Protein AF-A0A5S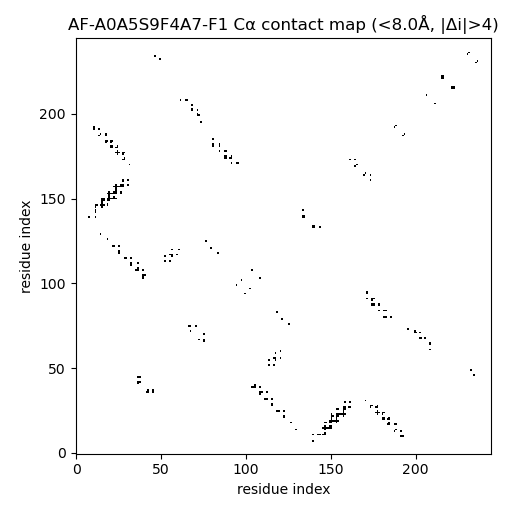9F4A7-F1 (afdb_monomer)

pL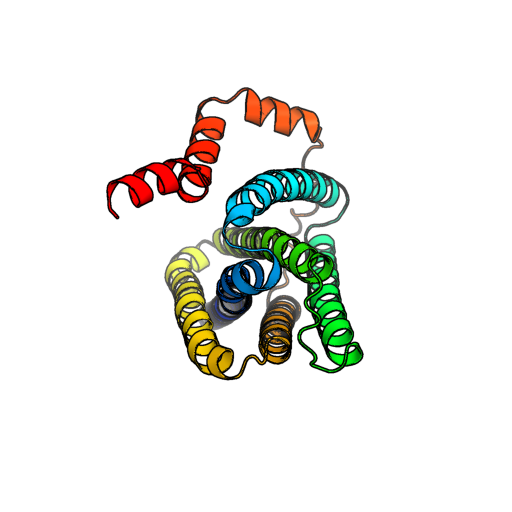DDT: mean 70.17, std 11.79, range [40.09, 88.31]

Organism: Uabimicrobium amorphum (NCBI:txid2596890)

Mean predicted aligned error: 11.71 Å

Secondary structure (DSSP, 8-state):
--HHHHHHHHHHHHHHHHHHHHHHHHHHHGGGHHHHHHHHT-GGGHHHHHHHHHHHHHHHHHHHHHHHTTS-HHHHHHHHHHHHHHHHHHHHHHHHHTTT-----HHHHHHHHHHHHHHHHHHHHHHHHHHHHHHTSTTGGGGHHHHHHHHHHHHHHHHHHHHHHGGGT-HHHHHHHHHHHHHHHHHHHHHH-----GGGGSPPP---HHHHHHHHHH-HHHHHHHHHHHGGGSTHHHHHHHS--

Structure (mmCIF, N/CA/C/O backbone):
data_AF-A0A5S9F4A7-F1
#
_entry.id   AF-A0A5S9F4A7-F1
#
loop_
_atom_site.group_PDB
_atom_site.id
_atom_site.type_symbol
_atom_site.label_atom_id
_atom_site.label_alt_id
_atom_site.label_comp_id
_atom_site.label_asym_id
_atom_site.label_entity_id
_atom_site.label_seq_id
_atom_site.pdbx_PDB_ins_code
_atom_site.Cartn_x
_atom_site.Cartn_y
_atom_site.Cartn_z
_atom_site.occupancy
_atom_site.B_iso_or_equiv
_atom_site.auth_seq_id
_atom_site.auth_comp_id
_atom_site.auth_asym_id
_atom_site.auth_atom_id
_atom_site.pdbx_PDB_model_num
ATOM 1 N N . MET A 1 1 ? -7.705 8.604 36.841 1.00 49.41 1 MET A N 1
ATOM 2 C CA . MET A 1 1 ? -7.660 8.455 35.367 1.00 49.41 1 MET A CA 1
ATOM 3 C C . MET A 1 1 ? -7.381 6.994 35.065 1.00 49.41 1 MET A C 1
ATOM 5 O O . MET A 1 1 ? -6.322 6.512 35.433 1.00 49.41 1 MET A O 1
ATOM 9 N N . SER A 1 2 ? -8.377 6.270 34.556 1.00 45.78 2 SER A N 1
ATOM 10 C CA . SER A 1 2 ? -8.396 4.804 34.517 1.00 45.78 2 SER A CA 1
ATOM 11 C C . SER A 1 2 ? -7.434 4.221 33.475 1.00 45.78 2 SER A C 1
ATOM 13 O O . SER A 1 2 ? -7.355 4.698 32.346 1.00 45.78 2 SER A O 1
ATOM 15 N N . GLU A 1 3 ? -6.766 3.132 33.846 1.00 58.03 3 GLU A N 1
ATOM 16 C CA . GLU A 1 3 ? -5.834 2.297 33.060 1.00 58.03 3 GLU A CA 1
ATOM 17 C C . GLU A 1 3 ? -6.385 1.835 31.687 1.00 58.03 3 GLU A C 1
ATOM 19 O O . GLU A 1 3 ? -5.664 1.436 30.774 1.00 58.03 3 GLU A O 1
ATOM 24 N N . THR A 1 4 ? -7.705 1.904 31.511 1.00 59.03 4 THR A N 1
ATOM 25 C CA . THR A 1 4 ? -8.412 1.655 30.250 1.00 59.03 4 THR A CA 1
ATOM 26 C C . THR A 1 4 ? -8.219 2.771 29.219 1.00 59.03 4 THR A C 1
ATOM 28 O O . THR A 1 4 ? -8.145 2.481 28.027 1.00 59.03 4 THR A O 1
ATOM 31 N N . SER A 1 5 ? -8.076 4.027 29.654 1.00 61.22 5 SER A N 1
ATOM 32 C CA . SER A 1 5 ? -7.917 5.189 28.771 1.00 61.22 5 SER A CA 1
ATOM 33 C C . SER A 1 5 ? -6.525 5.238 28.131 1.00 61.22 5 SER A C 1
ATOM 35 O O . SER A 1 5 ? -6.407 5.389 26.915 1.00 61.22 5 SER A O 1
ATOM 37 N N . THR A 1 6 ? -5.465 4.996 28.911 1.00 67.75 6 THR A N 1
ATOM 38 C CA . THR A 1 6 ? -4.073 4.951 28.422 1.00 67.75 6 THR A CA 1
ATOM 39 C C . THR A 1 6 ? -3.848 3.820 27.418 1.00 67.75 6 THR A C 1
ATOM 41 O O . THR A 1 6 ? -3.234 4.029 26.373 1.00 67.75 6 THR A O 1
ATOM 44 N N . ARG A 1 7 ? -4.419 2.637 27.672 1.00 67.75 7 ARG A N 1
ATOM 45 C CA . ARG A 1 7 ? -4.360 1.487 26.754 1.00 67.75 7 ARG A CA 1
ATOM 46 C C . ARG A 1 7 ? -5.072 1.751 25.421 1.00 67.75 7 ARG A C 1
ATOM 48 O O . ARG A 1 7 ? -4.573 1.337 24.377 1.00 67.75 7 ARG A O 1
ATOM 55 N N . ASN A 1 8 ? -6.197 2.468 25.424 1.00 69.44 8 ASN A N 1
ATOM 56 C CA . ASN A 1 8 ? -6.909 2.843 24.194 1.00 69.44 8 ASN A CA 1
ATOM 57 C C . ASN A 1 8 ? -6.169 3.929 23.392 1.00 69.44 8 ASN A C 1
ATOM 59 O O . ASN A 1 8 ? -6.129 3.870 22.159 1.00 69.44 8 ASN A O 1
ATOM 63 N N . LEU A 1 9 ? -5.527 4.872 24.085 1.00 72.50 9 LEU A N 1
ATOM 64 C CA . LEU A 1 9 ? -4.651 5.886 23.491 1.00 72.50 9 LEU A CA 1
ATOM 65 C C . LEU A 1 9 ? -3.462 5.249 22.763 1.00 72.50 9 LEU A C 1
ATOM 67 O O . LEU A 1 9 ? -3.198 5.578 21.608 1.00 72.50 9 LEU A O 1
ATOM 71 N N . TRP A 1 10 ? -2.800 4.277 23.395 1.00 75.19 10 TRP A N 1
ATOM 72 C CA . TRP A 1 10 ? -1.655 3.584 22.799 1.00 75.19 10 TRP A CA 1
ATOM 73 C C . TRP A 1 10 ? -2.040 2.801 21.537 1.00 75.19 10 TRP A C 1
ATOM 75 O O . TRP A 1 10 ? -1.368 2.894 20.512 1.00 75.19 10 TRP A O 1
ATOM 85 N N . ARG A 1 11 ? -3.182 2.096 21.565 1.00 73.75 11 ARG A N 1
ATOM 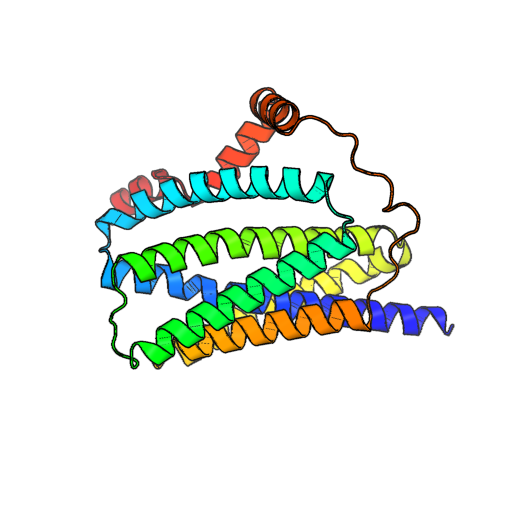86 C CA . ARG A 1 11 ? -3.712 1.366 20.395 1.00 73.75 11 ARG A CA 1
ATOM 87 C C . ARG A 1 11 ? -4.056 2.301 19.237 1.00 73.75 11 ARG A C 1
ATOM 89 O O . ARG A 1 11 ? -3.762 1.985 18.088 1.00 73.75 11 ARG A O 1
ATOM 96 N N . THR A 1 12 ? -4.635 3.460 19.541 1.00 75.19 12 THR A N 1
ATOM 97 C CA . THR A 1 12 ? -4.929 4.503 18.548 1.00 75.19 12 THR A CA 1
ATOM 98 C C . THR A 1 12 ? -3.652 5.037 17.910 1.00 75.19 12 THR A C 1
ATOM 100 O O . THR A 1 12 ? -3.584 5.175 16.690 1.00 75.19 12 THR A O 1
ATOM 103 N N . PHE A 1 13 ? -2.635 5.326 18.722 1.00 80.94 13 PHE A N 1
ATOM 104 C CA . PHE A 1 13 ? -1.353 5.825 18.239 1.00 80.94 13 PHE A CA 1
ATOM 105 C C . PHE A 1 13 ? -0.683 4.822 17.293 1.00 80.94 13 PHE A C 1
ATOM 107 O O . PHE A 1 13 ? -0.264 5.190 16.197 1.00 80.94 13 PHE A O 1
ATOM 114 N N . ILE A 1 14 ? -0.676 3.540 17.662 1.00 80.75 14 ILE A N 1
ATOM 115 C CA . ILE A 1 14 ? -0.121 2.464 16.832 1.00 80.75 14 ILE A CA 1
ATOM 116 C C . ILE A 1 14 ? -0.911 2.295 15.529 1.00 80.75 14 ILE A C 1
ATOM 118 O O . ILE A 1 14 ? -0.309 2.115 14.470 1.00 80.75 14 ILE A O 1
ATOM 122 N N . ALA A 1 15 ? -2.243 2.399 15.571 1.00 78.25 15 ALA A N 1
ATOM 123 C CA . ALA A 1 15 ? -3.066 2.369 14.365 1.00 78.25 15 ALA A CA 1
ATOM 124 C C . ALA A 1 15 ? -2.747 3.556 13.443 1.00 78.25 15 ALA A C 1
ATOM 126 O O . ALA A 1 15 ? -2.500 3.353 12.258 1.00 78.25 15 ALA A O 1
ATOM 127 N N . SER A 1 16 ? -2.677 4.777 13.983 1.00 82.75 16 SER A N 1
ATOM 128 C CA . SER A 1 16 ? -2.310 5.989 13.235 1.00 82.75 16 SER A CA 1
ATOM 129 C C . SER A 1 16 ? -0.933 5.860 12.577 1.00 82.75 16 SER A C 1
ATOM 131 O O . SER A 1 16 ? -0.784 6.120 11.382 1.00 82.75 16 SER A O 1
ATOM 133 N N . LEU A 1 17 ? 0.054 5.353 13.321 1.00 85.50 17 LEU A N 1
ATOM 134 C CA . LEU A 1 17 ? 1.397 5.096 12.811 1.00 85.50 17 LEU A CA 1
ATOM 135 C C . LEU A 1 17 ? 1.394 4.021 11.713 1.00 85.50 17 LEU A C 1
ATOM 137 O O . LEU A 1 17 ? 2.055 4.170 10.688 1.00 85.50 17 LEU A O 1
ATOM 141 N N . SER A 1 18 ? 0.590 2.971 11.877 1.00 83.69 18 SER A N 1
ATOM 142 C CA . SER A 1 18 ? 0.404 1.946 10.847 1.00 83.69 18 SER A CA 1
ATOM 143 C C . SER A 1 18 ? -0.191 2.555 9.571 1.00 83.69 18 SER A C 1
ATOM 145 O O . SER A 1 18 ? 0.340 2.356 8.484 1.00 83.69 18 SER A O 1
ATOM 147 N N . PHE A 1 19 ? -1.235 3.379 9.667 1.00 83.44 19 PHE A N 1
ATOM 148 C CA . PHE A 1 19 ? -1.789 4.058 8.491 1.00 83.44 19 PHE A CA 1
ATOM 149 C C . PHE A 1 19 ? -0.796 5.007 7.821 1.00 83.44 19 PHE A C 1
ATOM 151 O O . PHE A 1 19 ? -0.749 5.056 6.591 1.00 83.44 19 PHE A O 1
ATOM 158 N N . PHE A 1 20 ? 0.017 5.716 8.606 1.00 86.00 20 PHE A N 1
ATOM 159 C CA . PHE A 1 20 ? 1.081 6.575 8.095 1.00 86.00 20 PHE A CA 1
ATOM 160 C C . PHE A 1 20 ? 2.059 5.788 7.210 1.00 86.00 20 PHE A C 1
ATOM 162 O O . PHE A 1 20 ? 2.288 6.165 6.061 1.00 86.00 20 PHE A O 1
ATOM 169 N N . PHE A 1 21 ? 2.593 4.668 7.704 1.00 86.00 21 PHE A N 1
ATOM 170 C CA . PHE A 1 21 ? 3.539 3.841 6.948 1.00 86.00 21 PHE A CA 1
ATOM 171 C C . PHE A 1 21 ? 2.881 3.108 5.774 1.00 86.00 21 PHE A C 1
ATOM 173 O O . PHE A 1 21 ? 3.475 3.011 4.697 1.00 86.00 21 PHE A O 1
ATOM 180 N N . LEU A 1 22 ? 1.638 2.649 5.943 1.00 86.75 22 LEU A N 1
ATOM 181 C CA . LEU A 1 22 ? 0.881 1.965 4.898 1.00 86.75 22 LEU A CA 1
ATOM 182 C C . LEU A 1 22 ? 0.658 2.897 3.704 1.00 86.75 22 LEU A C 1
ATOM 184 O O . LEU A 1 22 ? 0.998 2.562 2.572 1.00 86.75 22 LEU A O 1
ATOM 188 N N . ILE A 1 23 ? 0.127 4.093 3.956 1.00 85.31 23 ILE A N 1
ATOM 189 C CA . ILE A 1 23 ? -0.136 5.074 2.903 1.00 85.31 23 ILE A CA 1
ATOM 190 C C . ILE A 1 23 ? 1.180 5.636 2.362 1.00 85.31 23 ILE A C 1
ATOM 192 O O . ILE A 1 23 ? 1.334 5.758 1.146 1.00 85.31 23 ILE A O 1
ATOM 196 N N . GLY A 1 24 ? 2.155 5.905 3.232 1.00 82.00 24 GLY A N 1
ATOM 197 C CA . GLY A 1 24 ? 3.484 6.370 2.842 1.00 82.00 24 GLY A CA 1
ATOM 198 C C . GLY A 1 24 ? 4.151 5.437 1.832 1.00 82.00 24 GLY A C 1
ATOM 199 O O . GLY A 1 24 ? 4.573 5.895 0.775 1.00 82.00 24 GLY A O 1
ATOM 200 N N . SER A 1 25 ? 4.157 4.126 2.086 1.00 84.44 25 SER A N 1
ATOM 201 C CA . SER A 1 25 ? 4.754 3.139 1.173 1.00 84.44 25 SER A CA 1
ATOM 202 C C . SER A 1 25 ? 4.132 3.153 -0.235 1.00 84.44 25 SER A C 1
ATOM 204 O O . SER A 1 25 ? 4.843 3.016 -1.228 1.00 84.44 25 SER A O 1
ATOM 206 N N . TYR A 1 26 ? 2.820 3.388 -0.355 1.00 84.44 26 TYR A N 1
ATOM 207 C CA . TYR A 1 26 ? 2.152 3.545 -1.652 1.00 84.44 26 TYR A CA 1
ATOM 208 C C . TYR A 1 26 ? 2.487 4.864 -2.332 1.00 84.44 26 TYR A C 1
ATOM 210 O O . TYR A 1 26 ? 2.792 4.889 -3.527 1.00 84.44 26 TYR A O 1
ATOM 218 N N . TYR A 1 27 ? 2.459 5.963 -1.584 1.00 81.81 27 TYR A N 1
ATOM 219 C CA . TYR A 1 27 ? 2.761 7.277 -2.139 1.00 81.81 27 TYR A CA 1
ATOM 220 C C . TYR A 1 27 ? 4.225 7.427 -2.549 1.00 81.81 27 TYR A C 1
ATOM 222 O O . TYR A 1 27 ? 4.508 8.256 -3.409 1.00 81.81 27 TYR A O 1
ATOM 230 N N . VAL A 1 28 ? 5.121 6.585 -2.028 1.00 79.31 28 VAL A N 1
ATOM 231 C CA . VAL A 1 28 ? 6.507 6.497 -2.498 1.00 79.31 28 VAL A CA 1
ATOM 232 C C . VAL A 1 28 ? 6.611 5.905 -3.910 1.00 79.31 28 VAL A C 1
ATOM 234 O O . VAL A 1 28 ? 7.412 6.350 -4.726 1.00 79.31 28 VAL A O 1
ATOM 237 N N . LEU A 1 29 ? 5.747 4.949 -4.252 1.00 76.44 29 LEU A N 1
ATOM 238 C CA . LEU A 1 29 ? 5.775 4.247 -5.544 1.00 76.44 29 LEU A CA 1
ATOM 239 C C . LEU A 1 29 ? 4.861 4.878 -6.593 1.00 76.44 29 LEU A C 1
ATOM 241 O O . LEU A 1 29 ? 5.065 4.743 -7.795 1.00 76.44 29 LEU A O 1
ATOM 245 N N . LYS A 1 30 ? 3.817 5.583 -6.164 1.00 75.88 30 LYS A N 1
ATOM 246 C CA . LYS A 1 30 ? 2.881 6.256 -7.067 1.00 75.88 30 LYS A CA 1
ATOM 247 C C . LYS A 1 30 ? 3.563 7.179 -8.102 1.00 75.88 30 LYS A C 1
ATOM 249 O O . LYS A 1 30 ? 3.187 7.092 -9.275 1.00 75.88 30 LYS A O 1
ATOM 254 N N . PRO A 1 31 ? 4.522 8.054 -7.740 1.00 70.38 31 PRO A N 1
ATOM 255 C CA . PRO A 1 31 ? 5.121 9.002 -8.680 1.00 70.38 31 PRO A CA 1
ATOM 256 C C . PRO A 1 31 ? 6.149 8.375 -9.629 1.00 70.38 31 PRO A C 1
ATOM 258 O O . PRO A 1 31 ? 6.466 9.004 -10.632 1.00 70.38 31 PRO A O 1
ATOM 261 N N . THR A 1 32 ? 6.632 7.152 -9.387 1.00 70.19 32 THR A N 1
ATOM 262 C CA . THR A 1 32 ? 7.592 6.484 -10.288 1.00 70.19 32 THR A CA 1
ATOM 263 C C . THR A 1 32 ? 6.917 5.925 -11.544 1.00 70.19 32 THR A C 1
ATOM 265 O O . THR A 1 32 ? 7.543 5.831 -12.596 1.00 70.19 32 THR A O 1
ATOM 268 N N . ARG A 1 33 ? 5.611 5.621 -11.485 1.00 69.00 33 ARG A N 1
ATOM 269 C CA . ARG A 1 33 ? 4.867 4.988 -12.591 1.00 69.00 33 ARG A CA 1
ATOM 270 C C . ARG A 1 33 ? 4.879 5.788 -13.892 1.00 69.00 33 ARG A C 1
ATOM 272 O O . ARG A 1 33 ? 5.053 5.204 -14.955 1.00 69.00 33 ARG A O 1
ATOM 279 N N . LYS A 1 34 ? 4.627 7.100 -13.828 1.00 66.31 34 LYS A N 1
ATOM 280 C CA . LYS A 1 34 ? 4.490 7.942 -15.031 1.00 66.31 34 LYS A CA 1
ATOM 281 C C . LYS A 1 34 ? 5.840 8.231 -15.703 1.00 66.31 34 LYS A C 1
ATOM 283 O O . LYS A 1 34 ? 5.915 8.021 -16.907 1.00 66.31 34 LYS A O 1
ATOM 288 N N . PRO A 1 35 ? 6.897 8.649 -14.976 1.00 65.62 35 PRO A N 1
ATOM 289 C CA . PRO A 1 35 ? 8.221 8.853 -15.562 1.00 65.62 35 PRO A CA 1
ATOM 290 C C . PRO A 1 35 ? 8.778 7.586 -16.211 1.00 65.62 35 PRO A C 1
ATOM 292 O O . PRO A 1 35 ? 9.234 7.649 -17.344 1.00 65.62 35 PRO A O 1
ATOM 295 N N . LEU A 1 36 ? 8.664 6.427 -15.550 1.00 66.44 36 LEU A N 1
ATOM 296 C CA . LEU A 1 36 ? 9.131 5.158 -16.116 1.00 66.44 36 LEU A CA 1
ATOM 297 C C . LEU A 1 36 ? 8.376 4.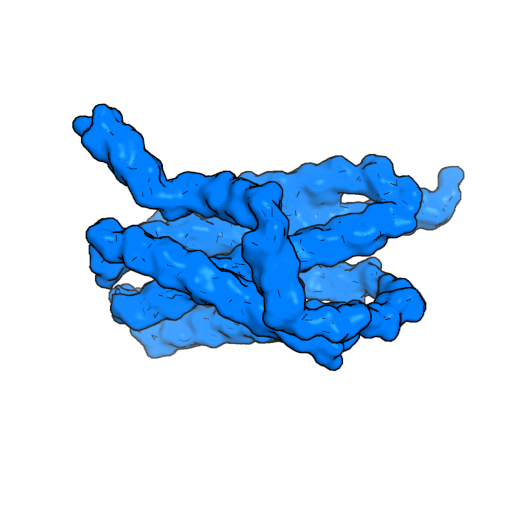804 -17.404 1.00 66.44 36 LEU A C 1
ATOM 299 O O . LEU A 1 36 ? 8.984 4.456 -18.411 1.00 66.44 36 LEU A O 1
ATOM 303 N N . LEU A 1 37 ? 7.052 4.963 -17.420 1.00 63.25 37 LEU A N 1
ATOM 304 C CA . LEU A 1 37 ? 6.264 4.668 -18.616 1.00 63.25 37 LEU A CA 1
ATOM 305 C C . LEU A 1 37 ? 6.559 5.650 -19.764 1.00 63.25 37 LEU A C 1
ATOM 307 O O . LEU A 1 37 ? 6.638 5.241 -20.921 1.00 63.25 37 LEU A O 1
ATOM 311 N N . PHE A 1 38 ? 6.788 6.928 -19.449 1.00 62.03 38 PHE A N 1
ATOM 312 C CA . PHE A 1 38 ? 7.174 7.937 -20.434 1.00 62.03 38 PHE A CA 1
ATOM 313 C C . PHE A 1 38 ? 8.531 7.669 -21.077 1.00 62.03 38 PHE A C 1
ATOM 315 O O . PHE A 1 38 ? 8.650 7.838 -22.288 1.00 62.03 38 PHE A O 1
ATOM 322 N N . THR A 1 39 ? 9.525 7.272 -20.284 1.00 63.50 39 THR A N 1
ATOM 323 C CA . THR A 1 39 ? 10.898 7.074 -20.761 1.00 63.50 39 THR A CA 1
ATOM 324 C C . THR A 1 39 ? 11.034 5.828 -21.635 1.00 63.50 39 THR A C 1
ATOM 326 O O . THR A 1 39 ? 11.761 5.878 -22.620 1.00 63.50 39 THR A O 1
ATOM 329 N N . TYR A 1 40 ? 10.337 4.732 -21.310 1.00 62.94 40 TYR A N 1
ATOM 330 C CA . TYR A 1 40 ? 10.607 3.427 -21.939 1.00 62.94 40 TYR A CA 1
ATOM 331 C C . TYR A 1 40 ? 9.537 2.937 -22.916 1.00 62.94 40 TYR A C 1
ATOM 333 O O . TYR A 1 40 ? 9.856 2.185 -23.829 1.00 62.94 40 TYR A O 1
ATOM 341 N N . VAL A 1 41 ? 8.275 3.338 -22.748 1.00 60.50 41 VAL A N 1
ATOM 342 C CA . VAL A 1 41 ? 7.170 2.872 -23.610 1.00 60.50 41 VAL A CA 1
ATOM 343 C C . VAL A 1 41 ? 6.708 3.975 -24.566 1.00 60.50 41 VAL A C 1
ATOM 345 O O . VAL A 1 41 ? 6.222 3.696 -25.656 1.00 60.50 41 VAL A O 1
ATOM 348 N N . GLY A 1 42 ? 6.903 5.241 -24.188 1.00 61.41 42 GLY A N 1
ATOM 349 C CA . GLY A 1 42 ? 6.478 6.402 -24.963 1.00 61.41 42 GLY A CA 1
ATOM 350 C C . GLY A 1 42 ? 5.101 6.922 -24.541 1.00 61.41 42 GLY A C 1
ATOM 351 O O . GLY A 1 42 ? 4.229 6.188 -24.070 1.00 61.41 42 GLY A O 1
ATOM 352 N N . LYS A 1 43 ? 4.900 8.238 -24.697 1.00 61.06 43 LYS A N 1
ATOM 353 C CA . LYS A 1 43 ? 3.690 8.959 -24.247 1.00 61.06 43 LYS A CA 1
ATOM 354 C C . LYS A 1 43 ? 2.391 8.426 -24.861 1.00 61.06 43 LYS A C 1
ATOM 356 O O . LYS A 1 43 ? 1.344 8.538 -24.232 1.00 61.06 43 LYS A O 1
ATOM 361 N N . GLU A 1 44 ? 2.465 7.850 -26.055 1.00 64.44 44 GLU A N 1
ATOM 362 C CA . GLU A 1 44 ? 1.311 7.425 -26.853 1.00 64.44 44 GLU A CA 1
ATOM 363 C C . GLU A 1 44 ? 0.592 6.194 -26.268 1.00 64.44 44 GLU A C 1
ATOM 365 O O . GLU A 1 44 ? -0.629 6.067 -26.361 1.00 64.44 44 GLU A O 1
ATOM 370 N N . TYR A 1 45 ? 1.312 5.330 -25.546 1.00 65.00 45 TYR A N 1
ATOM 371 C CA . TYR A 1 45 ? 0.751 4.092 -24.993 1.00 65.00 45 TYR A CA 1
ATOM 372 C C . TYR A 1 45 ? 0.168 4.239 -23.587 1.00 65.00 45 TYR A C 1
ATOM 374 O O . TYR A 1 45 ? -0.486 3.315 -23.104 1.00 65.00 45 TYR A O 1
ATOM 382 N N . LEU A 1 46 ? 0.321 5.398 -22.936 1.00 66.19 46 LEU A N 1
ATOM 383 C CA . LEU A 1 46 ? -0.255 5.677 -21.611 1.00 66.19 46 LEU A CA 1
ATOM 384 C C . LEU A 1 46 ? -1.713 5.230 -21.496 1.00 66.19 46 LEU A C 1
ATOM 386 O O . LEU A 1 46 ? -2.115 4.640 -20.495 1.00 66.19 46 LEU A O 1
ATOM 390 N N . HIS A 1 47 ? -2.492 5.519 -22.537 1.00 66.12 47 HIS A N 1
ATOM 391 C CA . HIS A 1 47 ? -3.918 5.245 -22.563 1.00 66.12 47 HIS A CA 1
ATOM 392 C C . HIS A 1 47 ? -4.215 3.743 -22.546 1.00 66.12 47 HIS A C 1
ATOM 394 O O . HIS A 1 47 ? -5.047 3.275 -21.770 1.00 66.12 47 HIS A O 1
ATOM 400 N N . HIS A 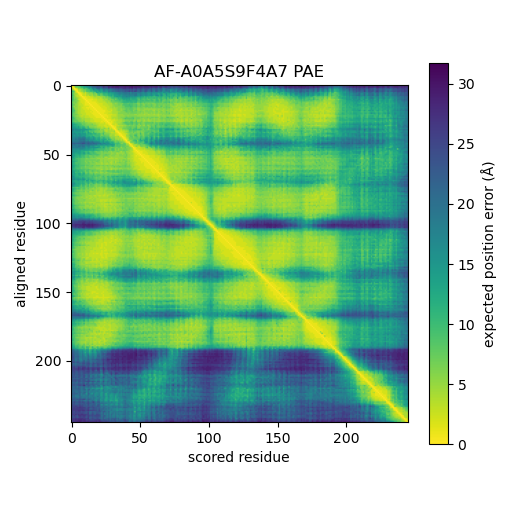1 48 ? -3.468 2.976 -23.342 1.00 70.62 48 HIS A N 1
ATOM 401 C CA . HIS A 1 48 ? -3.586 1.523 -23.393 1.00 70.62 48 HIS A CA 1
ATOM 402 C C . HIS A 1 48 ? -3.245 0.905 -22.036 1.00 70.62 48 HIS A C 1
ATOM 404 O O . HIS A 1 48 ? -3.999 0.080 -21.529 1.00 70.62 48 HIS A O 1
ATOM 410 N N . PHE A 1 49 ? -2.178 1.368 -21.386 1.00 71.06 49 PHE A N 1
ATOM 411 C CA . PHE A 1 49 ? -1.784 0.875 -20.066 1.00 71.06 49 PHE A CA 1
ATOM 412 C C . PHE A 1 49 ? -2.812 1.181 -18.977 1.00 71.06 49 PHE A C 1
ATOM 414 O O . PHE A 1 49 ? -3.091 0.321 -18.140 1.00 71.06 49 PHE A O 1
ATOM 421 N N . TYR A 1 50 ? -3.411 2.373 -18.989 1.00 69.75 50 TYR A N 1
ATOM 422 C CA . TYR A 1 50 ? -4.486 2.702 -18.056 1.00 69.75 50 TYR A CA 1
ATOM 423 C C . TYR A 1 50 ? -5.731 1.841 -18.290 1.00 69.75 50 TYR A C 1
ATOM 425 O O . TYR A 1 50 ? -6.242 1.262 -17.329 1.00 69.75 50 TYR A O 1
ATOM 433 N N . ASN A 1 51 ? -6.158 1.662 -19.540 1.00 72.62 51 ASN A N 1
ATOM 434 C CA . ASN A 1 51 ? -7.288 0.792 -19.875 1.00 72.62 51 ASN A CA 1
ATOM 435 C C . ASN A 1 51 ? -7.041 -0.658 -19.439 1.00 72.62 51 ASN A C 1
ATOM 437 O O . ASN A 1 51 ? -7.891 -1.262 -18.785 1.00 72.62 51 ASN A O 1
ATOM 441 N N . ILE A 1 52 ? -5.848 -1.197 -19.711 1.00 78.94 52 ILE A N 1
ATOM 442 C CA . ILE A 1 52 ? -5.480 -2.545 -19.266 1.00 78.94 52 ILE A CA 1
ATOM 443 C C . ILE A 1 52 ? -5.442 -2.605 -17.734 1.00 78.94 52 ILE A C 1
ATOM 445 O O . ILE A 1 52 ? -5.886 -3.593 -17.157 1.00 78.94 52 ILE A O 1
ATOM 449 N N . SER A 1 53 ? -4.987 -1.551 -17.046 1.00 75.00 53 SER A N 1
ATOM 450 C CA . SER A 1 53 ? -4.939 -1.545 -15.579 1.00 75.00 53 SER A CA 1
ATOM 451 C C . SER A 1 53 ? -6.322 -1.653 -14.950 1.00 75.00 53 SER A C 1
ATOM 453 O O . SER A 1 53 ? -6.468 -2.390 -13.984 1.00 75.00 53 SER A O 1
ATOM 455 N N . VAL A 1 54 ? -7.347 -1.018 -15.531 1.00 73.31 54 VAL A N 1
ATOM 456 C CA . VAL A 1 54 ? -8.737 -1.158 -15.068 1.00 73.31 54 VAL A CA 1
ATOM 457 C C . VAL A 1 54 ? -9.183 -2.615 -15.160 1.00 73.31 54 VAL A C 1
ATOM 459 O O . VAL A 1 54 ? -9.722 -3.158 -14.196 1.00 73.31 54 VAL A O 1
ATOM 462 N N . VAL A 1 55 ? -8.903 -3.270 -16.288 1.00 78.00 55 VAL A N 1
ATOM 463 C CA . VAL A 1 55 ? -9.237 -4.683 -16.506 1.00 78.00 55 VAL A CA 1
ATOM 464 C C . VAL A 1 55 ? -8.491 -5.582 -15.514 1.00 78.00 55 VAL A C 1
ATOM 466 O O . VAL A 1 55 ? -9.107 -6.411 -14.846 1.00 78.00 55 VAL A O 1
ATOM 469 N N . VAL A 1 56 ? -7.181 -5.385 -15.350 1.00 80.06 56 VAL A N 1
ATOM 470 C CA . VAL A 1 56 ? -6.335 -6.147 -14.416 1.00 80.06 56 VAL A CA 1
ATOM 471 C C . VAL A 1 56 ? -6.806 -5.980 -12.970 1.00 80.06 56 VAL A C 1
ATOM 473 O O . VAL A 1 56 ? -6.954 -6.962 -12.245 1.00 80.06 56 VAL A O 1
ATOM 476 N N . THR A 1 57 ? -7.095 -4.749 -12.554 1.00 74.00 57 THR A N 1
ATOM 477 C CA . THR A 1 57 ? -7.642 -4.420 -11.234 1.00 74.00 57 THR A CA 1
ATOM 478 C C . THR A 1 57 ? -8.999 -5.095 -11.024 1.00 74.00 57 THR A C 1
ATOM 480 O O . THR A 1 57 ? -9.230 -5.658 -9.956 1.00 74.00 57 THR A O 1
ATOM 483 N N . LEU A 1 58 ? -9.872 -5.123 -12.034 1.00 77.81 58 LEU A N 1
ATOM 484 C CA . LEU A 1 58 ? -11.170 -5.797 -11.957 1.00 77.81 58 LEU A CA 1
ATOM 485 C C . LEU A 1 58 ? -11.016 -7.312 -11.749 1.00 77.81 58 LEU A C 1
ATOM 487 O O . LEU A 1 58 ? -11.630 -7.878 -10.842 1.00 77.81 58 LEU A O 1
ATOM 491 N N . PHE A 1 59 ? -10.136 -7.964 -12.514 1.00 78.56 59 PHE A N 1
ATOM 492 C CA . PHE A 1 59 ? -9.817 -9.382 -12.313 1.00 78.56 59 PHE A CA 1
ATOM 493 C C . PHE A 1 59 ? -9.206 -9.654 -10.937 1.00 78.56 59 PHE A C 1
ATOM 495 O O . PHE A 1 59 ? -9.551 -10.648 -10.294 1.00 78.56 59 PHE A O 1
ATOM 502 N N . ALA A 1 60 ? -8.340 -8.765 -10.452 1.00 76.75 60 ALA A N 1
ATOM 503 C CA . ALA A 1 60 ? -7.738 -8.896 -9.134 1.00 76.75 60 ALA A CA 1
ATOM 504 C C . ALA A 1 60 ? -8.764 -8.779 -8.003 1.00 76.75 60 ALA A C 1
ATOM 506 O O . ALA A 1 60 ? -8.682 -9.542 -7.046 1.00 76.75 60 ALA A O 1
ATOM 507 N N . VAL A 1 61 ? -9.758 -7.893 -8.123 1.00 72.88 61 VAL A N 1
ATOM 508 C CA . VAL A 1 61 ? -10.869 -7.796 -7.160 1.00 72.88 61 VAL A CA 1
ATOM 509 C C . VAL A 1 61 ? -11.688 -9.090 -7.140 1.00 72.88 61 VAL A C 1
ATOM 511 O O . VAL A 1 61 ? -11.993 -9.607 -6.066 1.00 72.88 61 VAL A O 1
ATOM 514 N N . ILE A 1 62 ? -11.986 -9.672 -8.306 1.00 76.81 62 ILE A N 1
ATOM 515 C CA . ILE A 1 62 ? -12.687 -10.964 -8.394 1.00 76.81 62 ILE A CA 1
ATOM 516 C C . ILE A 1 62 ? -11.860 -12.077 -7.733 1.00 76.81 62 ILE A C 1
ATOM 518 O O . ILE A 1 62 ? -12.396 -12.895 -6.980 1.00 76.81 62 ILE A O 1
ATOM 522 N N . GLY A 1 63 ? -10.550 -12.107 -7.995 1.00 76.81 63 GLY A N 1
ATOM 523 C CA . GLY A 1 63 ? -9.621 -13.031 -7.347 1.00 76.81 63 GLY A CA 1
ATOM 524 C C . GLY A 1 63 ? -9.614 -12.854 -5.830 1.00 76.81 63 GLY A C 1
ATOM 525 O O . GLY A 1 63 ? -9.794 -13.824 -5.097 1.00 76.81 63 GLY A O 1
ATOM 526 N N . TYR A 1 64 ? -9.495 -11.613 -5.360 1.00 71.31 64 TYR A N 1
ATOM 527 C CA . TYR A 1 64 ? -9.519 -11.260 -3.944 1.00 71.31 64 TYR A CA 1
ATOM 528 C C . TYR A 1 64 ? -10.806 -11.734 -3.258 1.00 71.31 64 TYR A C 1
ATOM 530 O O . TYR A 1 64 ? -10.721 -12.412 -2.237 1.00 71.31 64 TYR A O 1
ATOM 538 N N . ASN A 1 65 ? -11.980 -11.491 -3.849 1.00 69.31 65 ASN A N 1
ATOM 539 C CA . ASN A 1 65 ? -13.260 -11.961 -3.304 1.00 69.31 65 ASN A CA 1
ATOM 540 C C . ASN A 1 65 ? -13.308 -13.489 -3.165 1.00 69.31 65 ASN A C 1
ATOM 542 O O . ASN A 1 65 ? -13.746 -14.013 -2.141 1.00 69.31 65 ASN A O 1
ATOM 546 N N . ARG A 1 66 ? -12.782 -14.233 -4.148 1.00 70.19 66 ARG A N 1
ATOM 547 C CA . ARG A 1 66 ? -12.673 -15.696 -4.029 1.00 70.19 66 ARG A CA 1
ATOM 548 C C . ARG A 1 66 ? -11.737 -16.130 -2.901 1.00 70.19 66 ARG A C 1
ATOM 550 O O . ARG A 1 66 ? -12.020 -17.126 -2.238 1.00 70.19 66 ARG A O 1
ATOM 557 N N . LEU A 1 67 ? -10.638 -15.410 -2.683 1.00 69.75 67 LEU A N 1
ATOM 558 C CA . LEU A 1 67 ? -9.693 -15.702 -1.603 1.00 69.75 67 LEU A CA 1
ATOM 559 C C . LEU A 1 67 ? -10.293 -15.399 -0.220 1.00 69.75 67 LEU A C 1
ATOM 561 O O . LEU A 1 67 ? -10.123 -16.205 0.695 1.00 69.75 67 LEU A O 1
ATOM 565 N N . VAL A 1 68 ? -11.038 -14.299 -0.077 1.00 67.12 68 VAL A N 1
ATOM 566 C CA . VAL A 1 68 ? -11.750 -13.933 1.164 1.00 67.12 68 VAL A CA 1
ATOM 567 C C . VAL A 1 68 ? -12.754 -15.009 1.579 1.00 67.12 68 VAL A C 1
ATOM 569 O O . VAL A 1 68 ? -12.891 -15.289 2.765 1.00 67.12 68 VAL A O 1
ATOM 572 N N . ASN A 1 69 ? -13.394 -15.676 0.619 1.00 67.88 69 ASN A N 1
ATOM 573 C CA . ASN A 1 69 ? -14.346 -16.751 0.911 1.00 67.88 69 ASN A CA 1
ATOM 574 C C . ASN A 1 69 ? -13.673 -18.062 1.360 1.00 67.88 69 ASN A C 1
ATOM 576 O O . ASN A 1 69 ? -14.337 -18.934 1.923 1.00 67.88 69 ASN A O 1
ATOM 580 N N . ARG A 1 70 ? -12.365 -18.231 1.110 1.00 67.25 70 ARG A N 1
ATOM 581 C CA . ARG A 1 70 ? -11.630 -19.479 1.382 1.00 67.25 70 ARG A CA 1
ATOM 582 C C . ARG A 1 70 ? -10.730 -19.408 2.617 1.00 67.25 70 ARG A C 1
ATOM 584 O O . ARG A 1 70 ? -10.513 -20.439 3.250 1.00 67.25 70 ARG A O 1
ATOM 591 N N . PHE A 1 71 ? -10.216 -18.228 2.960 1.00 68.56 71 PHE A N 1
ATOM 592 C CA . PHE A 1 71 ? -9.282 -18.028 4.071 1.00 68.56 71 PHE A CA 1
ATOM 593 C C . PHE A 1 71 ? -9.906 -17.197 5.195 1.00 68.56 71 PHE A C 1
ATOM 595 O O . PHE A 1 71 ? -10.681 -16.279 4.945 1.00 68.56 71 PHE A O 1
ATOM 602 N N . SER A 1 72 ? -9.526 -17.474 6.447 1.00 71.56 72 SER A N 1
ATOM 603 C CA . SER A 1 72 ? -9.866 -16.575 7.558 1.00 71.56 72 SER A CA 1
ATOM 604 C C . SER A 1 72 ? -9.247 -15.191 7.319 1.00 71.56 72 SER A C 1
ATOM 606 O O . SER A 1 72 ? -8.123 -15.102 6.815 1.00 71.56 72 SER A O 1
ATOM 608 N N . ARG A 1 73 ? -9.939 -14.103 7.702 1.00 66.88 73 ARG A N 1
ATOM 609 C CA . ARG A 1 73 ? -9.453 -12.718 7.506 1.00 66.88 73 ARG A CA 1
ATOM 610 C C . ARG A 1 73 ? -8.001 -12.541 7.955 1.00 66.88 73 ARG A C 1
ATOM 612 O O . ARG A 1 73 ? -7.193 -11.982 7.223 1.00 66.88 73 ARG A O 1
ATOM 619 N N . LYS A 1 74 ? -7.642 -13.088 9.120 1.00 69.88 74 LYS A N 1
ATOM 620 C CA . LYS A 1 74 ? -6.282 -13.001 9.671 1.00 69.88 74 LYS A CA 1
ATOM 621 C C . LYS A 1 74 ? -5.238 -13.705 8.799 1.00 69.88 74 LYS A C 1
ATOM 623 O O . LYS A 1 74 ? -4.167 -13.148 8.564 1.00 69.88 74 LYS A O 1
ATOM 628 N N . GLN A 1 75 ? -5.536 -14.916 8.323 1.00 73.19 75 GLN A N 1
ATOM 629 C CA . GLN A 1 75 ? -4.632 -15.651 7.435 1.00 73.19 75 GLN A CA 1
ATOM 630 C C . GLN A 1 75 ? -4.499 -14.946 6.089 1.00 73.19 75 GLN A C 1
ATOM 632 O O . GLN A 1 75 ? -3.381 -14.772 5.617 1.00 73.19 75 GLN A O 1
ATOM 637 N N . LEU A 1 76 ? -5.611 -14.469 5.522 1.00 74.88 76 LEU A N 1
ATOM 638 C CA . LEU A 1 76 ? -5.604 -13.733 4.264 1.00 74.88 76 LEU A CA 1
ATOM 639 C C . LEU A 1 76 ? -4.711 -12.492 4.346 1.00 74.88 76 LEU A C 1
ATOM 641 O O . LEU A 1 76 ? -3.874 -12.286 3.473 1.00 74.88 76 LEU A O 1
ATOM 645 N N . LEU A 1 77 ? -4.854 -11.694 5.408 1.00 75.81 77 LEU A N 1
ATOM 646 C CA . LEU A 1 77 ? -4.032 -10.504 5.614 1.00 75.81 77 LEU A CA 1
ATOM 647 C C . LEU A 1 77 ? -2.544 -10.856 5.700 1.00 75.81 77 LEU A C 1
ATOM 649 O O . LEU A 1 77 ? -1.745 -10.265 4.976 1.00 75.81 77 LEU A O 1
ATOM 653 N N . ARG A 1 78 ? -2.170 -11.855 6.513 1.00 80.06 78 ARG A N 1
ATOM 654 C CA . ARG A 1 78 ? -0.767 -12.284 6.647 1.00 80.06 78 ARG A CA 1
ATOM 655 C C . ARG A 1 78 ? -0.197 -12.787 5.315 1.00 80.06 78 ARG A C 1
ATOM 657 O O . ARG A 1 78 ? 0.917 -12.423 4.949 1.00 80.06 78 ARG A O 1
ATOM 664 N N . THR A 1 79 ? -0.963 -13.584 4.571 1.00 80.31 79 THR A N 1
ATOM 665 C CA . THR A 1 79 ? -0.559 -14.089 3.253 1.00 80.31 79 THR A CA 1
ATOM 666 C C . THR A 1 79 ? -0.371 -12.955 2.250 1.00 80.31 79 THR A C 1
ATOM 668 O O . THR A 1 79 ? 0.624 -12.945 1.532 1.00 80.31 79 THR A O 1
ATOM 671 N N . LEU A 1 80 ? -1.275 -11.975 2.214 1.00 81.38 80 LEU A N 1
ATOM 672 C CA . LEU A 1 80 ? -1.152 -10.841 1.301 1.00 81.38 80 LEU A CA 1
ATOM 673 C C . LEU A 1 80 ? 0.056 -9.958 1.638 1.00 81.38 80 LEU A C 1
ATOM 675 O O . LEU A 1 80 ? 0.782 -9.580 0.723 1.00 81.38 80 LEU A O 1
ATOM 679 N N . TYR A 1 81 ? 0.324 -9.692 2.922 1.00 82.69 81 TYR A N 1
ATOM 680 C CA . TYR A 1 81 ? 1.547 -8.997 3.340 1.00 82.69 81 TYR A CA 1
ATOM 681 C C . TYR A 1 81 ? 2.802 -9.730 2.860 1.00 82.69 81 TYR A C 1
ATOM 683 O O . TYR A 1 81 ? 3.663 -9.116 2.231 1.00 82.69 81 TYR A O 1
ATOM 691 N N . ALA A 1 82 ? 2.879 -11.044 3.086 1.00 84.19 82 ALA A N 1
ATOM 692 C CA . ALA A 1 82 ? 4.017 -11.853 2.661 1.00 84.19 82 ALA A CA 1
ATOM 693 C C . ALA A 1 82 ? 4.200 -11.855 1.133 1.00 84.19 82 ALA A C 1
ATOM 695 O O . ALA A 1 82 ? 5.320 -11.685 0.655 1.00 84.19 82 ALA A O 1
ATOM 696 N N . ILE A 1 83 ? 3.114 -11.993 0.362 1.00 84.88 83 ILE A N 1
ATOM 697 C CA . ILE A 1 83 ? 3.157 -11.963 -1.109 1.00 84.88 83 ILE A CA 1
ATOM 698 C C . ILE A 1 83 ? 3.642 -10.603 -1.609 1.00 84.88 83 ILE A C 1
ATOM 700 O O . ILE A 1 83 ? 4.509 -10.544 -2.475 1.00 84.88 83 ILE A O 1
ATOM 704 N N . VAL A 1 84 ? 3.100 -9.508 -1.073 1.00 84.62 84 VAL A N 1
ATOM 705 C CA . VAL A 1 84 ? 3.432 -8.155 -1.532 1.00 84.62 84 VAL A CA 1
ATOM 706 C C . VAL A 1 84 ? 4.872 -7.793 -1.167 1.00 84.62 84 VAL A C 1
ATOM 708 O O . VAL A 1 84 ? 5.605 -7.308 -2.024 1.00 84.62 84 VAL A O 1
ATOM 711 N N . ILE A 1 85 ? 5.310 -8.074 0.064 1.00 84.31 85 ILE A N 1
ATOM 712 C CA . ILE A 1 85 ? 6.701 -7.853 0.492 1.00 84.31 85 ILE A CA 1
ATOM 713 C C . ILE A 1 85 ? 7.657 -8.730 -0.324 1.00 84.31 85 ILE A C 1
ATOM 715 O O . ILE A 1 85 ? 8.673 -8.238 -0.809 1.00 84.31 85 ILE A O 1
ATOM 719 N N . GLY A 1 86 ? 7.316 -10.003 -0.535 1.00 86.19 86 GLY A N 1
ATOM 720 C CA . GLY A 1 86 ? 8.093 -10.910 -1.377 1.00 86.19 86 GLY A CA 1
ATOM 721 C C . GLY A 1 86 ? 8.203 -10.417 -2.819 1.00 86.19 86 GLY A C 1
ATOM 722 O O . GLY A 1 86 ? 9.286 -10.458 -3.396 1.00 86.19 86 GLY A O 1
ATOM 723 N N . ALA A 1 87 ? 7.123 -9.873 -3.383 1.00 85.44 87 ALA A N 1
ATOM 724 C CA . ALA A 1 87 ? 7.142 -9.268 -4.709 1.00 85.44 87 ALA A CA 1
ATOM 725 C C . ALA A 1 87 ? 8.042 -8.024 -4.755 1.00 85.44 87 ALA A C 1
ATOM 727 O O . ALA A 1 87 ? 8.837 -7.900 -5.682 1.00 85.44 87 ALA A O 1
ATOM 728 N N . PHE A 1 88 ? 7.992 -7.147 -3.746 1.00 83.19 88 PHE A N 1
ATOM 729 C CA . PHE A 1 88 ? 8.909 -6.005 -3.649 1.00 83.19 88 PHE A CA 1
ATOM 730 C C . PHE A 1 88 ? 10.376 -6.433 -3.607 1.00 83.19 88 PHE A C 1
ATOM 732 O O . PHE A 1 88 ? 11.192 -5.873 -4.336 1.00 83.19 88 PHE A O 1
ATOM 739 N N . LEU A 1 89 ? 10.704 -7.437 -2.791 1.00 84.50 89 LEU A N 1
ATOM 740 C CA . LEU A 1 89 ? 12.061 -7.975 -2.699 1.00 84.50 89 LEU A CA 1
ATOM 741 C C . LEU A 1 89 ? 12.493 -8.643 -4.006 1.00 84.50 89 LEU A C 1
ATOM 743 O O . LEU A 1 89 ? 13.613 -8.428 -4.452 1.00 84.50 89 LEU A O 1
ATOM 747 N N . CYS A 1 90 ? 11.607 -9.400 -4.653 1.00 85.19 90 CYS A N 1
ATOM 748 C CA . CYS A 1 90 ? 11.877 -10.006 -5.953 1.00 85.19 90 CYS A CA 1
ATOM 749 C C . CYS A 1 90 ? 12.173 -8.937 -7.012 1.00 85.19 90 CYS A C 1
ATOM 751 O O . CYS A 1 90 ? 13.175 -9.042 -7.713 1.00 85.19 90 CYS A O 1
ATOM 753 N N . PHE A 1 91 ? 11.373 -7.869 -7.074 1.00 78.69 91 PHE A N 1
ATOM 754 C CA . PHE A 1 91 ? 11.636 -6.734 -7.959 1.00 78.69 91 PHE A CA 1
ATOM 755 C C . PHE A 1 91 ? 12.962 -6.036 -7.644 1.00 78.69 91 PHE A C 1
ATOM 757 O O . PHE A 1 91 ? 13.704 -5.721 -8.571 1.00 78.69 91 PHE A O 1
ATOM 764 N N . ALA A 1 92 ? 13.283 -5.826 -6.365 1.00 76.81 92 ALA A N 1
ATOM 765 C CA . ALA A 1 92 ? 14.553 -5.228 -5.959 1.00 76.81 92 ALA A CA 1
ATOM 766 C C . ALA A 1 92 ? 15.752 -6.100 -6.377 1.00 76.81 92 ALA A C 1
ATOM 768 O O . ALA A 1 92 ? 16.697 -5.597 -6.974 1.00 76.81 92 ALA A O 1
ATOM 769 N N . LEU A 1 93 ? 15.682 -7.417 -6.153 1.00 80.00 93 LEU A N 1
ATOM 770 C CA . LEU A 1 93 ? 16.728 -8.365 -6.552 1.00 80.00 93 LEU A CA 1
ATOM 771 C C . LEU A 1 93 ? 16.885 -8.462 -8.073 1.00 80.00 93 LEU A C 1
ATOM 773 O O . LEU A 1 93 ? 18.009 -8.509 -8.565 1.00 80.00 93 LEU A O 1
ATOM 777 N N . LEU A 1 94 ? 15.778 -8.465 -8.821 1.00 76.56 94 LEU A N 1
ATOM 778 C CA . LEU A 1 94 ? 15.807 -8.452 -10.285 1.00 76.56 94 LEU A CA 1
ATOM 779 C C . LEU A 1 94 ? 16.475 -7.178 -10.817 1.00 76.56 94 LEU A C 1
ATOM 781 O O . LEU A 1 94 ? 17.288 -7.261 -11.734 1.00 76.56 94 LEU A O 1
ATOM 785 N N . MET A 1 95 ? 16.188 -6.018 -10.217 1.00 68.94 95 MET A N 1
ATOM 786 C CA . MET A 1 95 ? 16.845 -4.756 -10.577 1.00 68.94 95 MET A CA 1
ATOM 787 C C . MET A 1 95 ? 18.342 -4.761 -10.245 1.00 68.94 95 MET A C 1
ATOM 789 O O . MET A 1 95 ? 19.146 -4.304 -11.056 1.00 68.94 95 MET A O 1
ATOM 793 N N . ASN A 1 96 ? 18.724 -5.327 -9.099 1.00 71.94 96 ASN A N 1
ATOM 794 C CA . ASN A 1 96 ? 20.120 -5.426 -8.679 1.00 71.94 96 ASN A CA 1
ATOM 795 C C . ASN A 1 96 ? 20.928 -6.383 -9.580 1.00 71.94 96 ASN A C 1
ATOM 797 O O . ASN A 1 96 ? 22.011 -6.041 -10.054 1.00 71.94 96 ASN A O 1
ATOM 801 N N . SER A 1 97 ? 20.364 -7.555 -9.898 1.00 69.44 97 SER A N 1
ATOM 802 C CA . SER A 1 97 ? 21.010 -8.578 -10.732 1.00 69.44 97 SER A CA 1
ATOM 803 C C . SER A 1 97 ? 21.213 -8.146 -12.187 1.00 69.44 97 SER A C 1
ATOM 805 O O . SER A 1 97 ? 22.106 -8.672 -12.847 1.00 69.44 97 SER A O 1
ATOM 807 N N . LEU A 1 98 ? 20.399 -7.216 -12.694 1.00 62.53 98 LEU A N 1
ATOM 808 C CA . LEU A 1 98 ? 20.533 -6.641 -14.039 1.00 62.53 98 LEU A CA 1
ATOM 809 C C . LEU A 1 98 ? 21.507 -5.441 -14.079 1.00 62.53 98 LEU A C 1
ATOM 811 O O . LEU A 1 98 ? 21.673 -4.808 -15.120 1.00 62.53 98 LEU A O 1
ATOM 815 N N . GLY A 1 99 ? 22.205 -5.160 -12.970 1.00 53.66 99 GLY A N 1
ATOM 816 C CA . GLY A 1 99 ? 23.417 -4.341 -12.946 1.00 53.66 99 GLY A CA 1
ATOM 817 C C . GLY A 1 99 ? 23.200 -2.835 -13.038 1.00 53.66 99 GLY A C 1
ATOM 818 O O . GLY A 1 99 ? 23.984 -2.177 -13.717 1.00 53.66 99 GLY A O 1
ATOM 819 N N . ASN A 1 100 ? 22.160 -2.277 -12.397 1.00 52.19 100 ASN A N 1
ATOM 820 C CA . ASN A 1 100 ? 21.830 -0.835 -12.400 1.00 52.19 100 ASN A CA 1
ATOM 821 C C . ASN A 1 100 ? 21.778 -0.182 -13.793 1.00 52.19 100 ASN A C 1
ATOM 823 O O . ASN A 1 100 ? 21.678 1.041 -13.914 1.00 52.19 100 ASN A O 1
ATOM 827 N N . GLN A 1 101 ? 21.833 -0.979 -14.859 1.00 45.25 101 GLN A N 1
ATOM 828 C CA . GLN A 1 101 ? 21.626 -0.495 -16.196 1.00 45.25 101 GLN A CA 1
ATOM 829 C C . GLN A 1 101 ? 20.130 -0.265 -16.355 1.00 45.25 101 GLN A C 1
ATOM 831 O O . GLN A 1 101 ? 19.324 -1.088 -15.909 1.00 45.25 101 GLN A O 1
ATOM 836 N N . PRO A 1 102 ? 19.731 0.833 -17.009 1.00 46.00 102 PRO A N 1
ATOM 837 C CA . PRO A 1 102 ? 18.348 1.107 -17.350 1.00 46.00 102 PRO A CA 1
ATOM 838 C C . PRO A 1 102 ? 17.869 0.165 -18.467 1.00 46.00 102 PRO A C 1
ATOM 840 O O . PRO A 1 102 ? 17.226 0.594 -19.417 1.00 46.00 102 PRO A O 1
ATOM 843 N N . ALA A 1 103 ? 18.115 -1.141 -18.340 1.00 45.28 103 ALA A N 1
ATOM 844 C CA . ALA A 1 103 ? 17.339 -2.182 -18.992 1.00 45.28 103 ALA A CA 1
ATOM 845 C C . ALA A 1 103 ? 15.990 -2.312 -18.263 1.00 45.28 103 ALA A C 1
ATOM 847 O O . ALA A 1 103 ? 15.565 -3.383 -17.833 1.00 45.28 103 ALA A O 1
ATOM 848 N N . TYR A 1 104 ? 15.292 -1.182 -18.136 1.00 57.56 104 TYR A N 1
ATOM 849 C CA . TYR A 1 104 ? 13.844 -1.148 -18.062 1.00 57.56 104 TYR A CA 1
ATOM 850 C C . TYR A 1 104 ? 13.334 -1.589 -19.428 1.00 57.56 104 TYR A C 1
ATOM 852 O O . TYR A 1 104 ? 12.827 -0.796 -20.220 1.00 57.56 104 TYR A O 1
ATOM 860 N N . ASP A 1 105 ? 13.523 -2.870 -19.723 1.00 64.81 105 ASP A N 1
ATOM 861 C CA . ASP A 1 105 ? 12.904 -3.475 -20.879 1.00 64.81 105 ASP A CA 1
ATOM 862 C C . ASP A 1 105 ? 11.396 -3.204 -20.788 1.00 64.81 105 ASP A C 1
ATOM 864 O O . ASP A 1 105 ? 10.827 -3.138 -19.683 1.00 64.81 105 ASP A O 1
ATOM 868 N N . ALA A 1 106 ? 10.744 -2.994 -21.931 1.00 66.19 106 ALA A N 1
ATOM 869 C CA . ALA A 1 106 ? 9.332 -2.614 -21.980 1.00 66.19 106 ALA A CA 1
ATOM 870 C C . ALA A 1 106 ? 8.477 -3.575 -21.132 1.00 66.19 106 ALA A C 1
ATOM 872 O O . ALA A 1 106 ? 7.540 -3.160 -20.444 1.00 66.19 106 ALA A O 1
ATOM 873 N N . THR A 1 107 ? 8.883 -4.844 -21.084 1.00 71.00 107 THR A N 1
ATOM 874 C CA . THR A 1 107 ? 8.326 -5.906 -20.246 1.00 71.00 107 THR A CA 1
ATOM 875 C C . THR A 1 107 ? 8.414 -5.610 -18.742 1.00 71.00 107 THR A C 1
ATOM 877 O O . THR A 1 107 ? 7.399 -5.663 -18.051 1.00 71.00 107 THR A O 1
ATOM 880 N N . MET A 1 108 ? 9.583 -5.250 -18.205 1.00 72.88 108 MET A N 1
ATOM 881 C CA . MET A 1 108 ? 9.756 -5.004 -16.762 1.00 72.88 108 MET A CA 1
ATOM 882 C C . MET A 1 108 ? 8.994 -3.762 -16.298 1.00 72.88 108 MET A C 1
ATOM 884 O O . MET A 1 108 ? 8.317 -3.795 -15.267 1.00 72.88 108 MET A O 1
ATOM 888 N N . THR A 1 109 ? 9.016 -2.696 -17.102 1.00 71.56 109 THR A N 1
ATOM 889 C CA . THR A 1 109 ? 8.219 -1.484 -16.854 1.00 71.56 109 THR A CA 1
ATOM 890 C C . THR A 1 109 ? 6.722 -1.795 -16.849 1.00 71.56 109 THR A C 1
ATOM 892 O O . THR A 1 109 ? 5.978 -1.286 -16.007 1.00 71.56 109 THR A O 1
ATOM 895 N N . THR A 1 110 ? 6.282 -2.686 -17.741 1.00 73.94 110 THR A N 1
ATOM 896 C CA . THR A 1 110 ? 4.889 -3.137 -17.833 1.00 73.94 110 THR A CA 1
ATOM 897 C C . THR A 1 110 ? 4.454 -3.902 -16.590 1.00 73.94 110 THR A C 1
ATOM 899 O O . THR A 1 110 ? 3.440 -3.559 -15.976 1.00 73.94 110 THR A O 1
ATOM 902 N N . ILE A 1 111 ? 5.233 -4.903 -16.170 1.00 80.56 111 ILE A N 1
ATOM 903 C CA . ILE A 1 111 ? 4.915 -5.705 -14.982 1.00 80.56 111 ILE A CA 1
ATOM 904 C C . ILE A 1 111 ? 4.926 -4.810 -13.735 1.00 80.56 111 ILE A C 1
ATOM 906 O O . ILE A 1 111 ? 3.999 -4.882 -12.929 1.00 80.56 111 ILE A O 1
ATOM 910 N N . TYR A 1 112 ? 5.902 -3.904 -13.606 1.00 78.06 112 TYR A N 1
ATOM 911 C CA . TYR A 1 112 ? 5.958 -2.936 -12.510 1.00 78.06 112 TYR A CA 1
ATOM 912 C C . TYR A 1 112 ? 4.717 -2.032 -12.462 1.00 78.06 112 TYR A C 1
ATOM 914 O O . TYR A 1 112 ? 4.116 -1.839 -11.403 1.00 78.06 112 TYR A O 1
ATOM 922 N N . PHE A 1 113 ? 4.280 -1.506 -13.608 1.00 78.00 113 PHE A N 1
ATOM 923 C CA . PHE A 1 113 ? 3.100 -0.648 -13.683 1.00 78.00 113 PHE A CA 1
ATOM 924 C C . PHE A 1 113 ? 1.832 -1.363 -13.196 1.00 78.00 113 PHE A C 1
ATOM 926 O O . PHE A 1 113 ? 1.053 -0.791 -12.421 1.00 78.00 113 PHE A O 1
ATOM 933 N N . PHE A 1 114 ? 1.623 -2.613 -13.614 1.00 81.50 114 PHE A N 1
ATOM 934 C CA . PHE A 1 114 ? 0.496 -3.416 -13.137 1.00 81.50 114 PHE A CA 1
ATOM 935 C C . PHE A 1 114 ? 0.648 -3.794 -11.670 1.00 81.50 114 PHE A C 1
ATOM 937 O O . PHE A 1 114 ? -0.319 -3.679 -10.922 1.00 81.50 114 PHE A O 1
ATOM 944 N N . PHE A 1 115 ? 1.853 -4.136 -11.224 1.00 83.88 115 PHE A N 1
ATOM 945 C CA . PHE A 1 115 ? 2.124 -4.434 -9.825 1.00 83.88 115 PHE A CA 1
ATOM 946 C C . PHE A 1 115 ? 1.751 -3.262 -8.907 1.00 83.88 115 PHE A C 1
ATOM 948 O O . PHE A 1 115 ? 0.975 -3.445 -7.972 1.00 83.88 115 PHE A O 1
ATOM 955 N N . VAL A 1 116 ? 2.179 -2.031 -9.215 1.00 81.38 116 VAL A N 1
ATOM 956 C CA . VAL A 1 116 ? 1.789 -0.850 -8.420 1.00 81.38 116 VAL A CA 1
ATOM 957 C C . VAL A 1 116 ? 0.278 -0.563 -8.530 1.00 81.38 116 VAL A C 1
ATOM 959 O O . VAL A 1 116 ? -0.330 -0.051 -7.588 1.00 81.38 116 VAL A O 1
ATOM 962 N N . SER A 1 117 ? -0.364 -0.922 -9.648 1.00 81.25 117 SER A N 1
ATOM 963 C CA . SER A 1 117 ? -1.831 -0.835 -9.806 1.00 81.25 117 SER A CA 1
ATOM 964 C C . SER A 1 117 ? -2.590 -1.840 -8.939 1.00 81.25 117 SER A C 1
ATOM 966 O O . SER A 1 117 ? -3.675 -1.541 -8.451 1.00 81.25 117 SER A O 1
ATOM 968 N N . LEU A 1 118 ? -2.032 -3.025 -8.719 1.00 82.56 118 LEU A N 1
ATOM 969 C CA . LEU A 1 118 ? -2.579 -4.003 -7.783 1.00 82.56 118 LEU A CA 1
ATOM 970 C C . LEU A 1 118 ? -2.267 -3.614 -6.337 1.00 82.56 118 LEU A C 1
ATOM 972 O O . LEU A 1 118 ? -3.085 -3.814 -5.441 1.00 82.56 118 LEU A O 1
ATOM 976 N N . TYR A 1 119 ? -1.114 -2.990 -6.110 1.00 82.94 119 TYR A N 1
ATOM 977 C CA . TYR A 1 119 ? -0.679 -2.583 -4.786 1.00 82.94 119 TYR A CA 1
ATOM 978 C C . TYR A 1 119 ? -1.627 -1.566 -4.129 1.00 82.94 119 TYR A C 1
ATOM 980 O O . TYR A 1 119 ? -1.934 -1.685 -2.943 1.00 82.94 119 TYR A O 1
ATOM 988 N N . VAL A 1 120 ? -2.182 -0.615 -4.892 1.00 83.19 120 VAL A N 1
ATOM 989 C CA . VAL A 1 120 ? -3.171 0.332 -4.341 1.00 83.19 120 VAL A CA 1
ATOM 990 C C . VAL A 1 120 ? -4.451 -0.358 -3.861 1.00 83.19 120 VAL A C 1
ATOM 992 O O . VAL A 1 120 ? -5.022 0.068 -2.855 1.00 83.19 120 VAL A O 1
ATOM 995 N N . LEU A 1 121 ? -4.892 -1.435 -4.528 1.00 81.12 121 LEU A N 1
ATOM 996 C CA . LEU A 1 121 ? -6.047 -2.224 -4.081 1.00 81.12 121 LEU A CA 1
ATOM 997 C C . LEU A 1 121 ? -5.765 -2.867 -2.731 1.00 81.12 121 LEU A C 1
ATOM 999 O O . LEU A 1 121 ? -6.605 -2.814 -1.837 1.00 81.12 121 LEU A O 1
ATOM 1003 N N . PHE A 1 122 ? -4.570 -3.434 -2.576 1.00 82.56 122 PHE A N 1
ATOM 1004 C CA . PHE A 1 122 ? -4.142 -4.039 -1.323 1.00 82.56 122 PHE A CA 1
ATOM 1005 C C . PHE A 1 122 ? -4.102 -3.013 -0.185 1.00 82.56 122 PHE A C 1
ATOM 1007 O O . PHE A 1 122 ? -4.708 -3.233 0.863 1.00 82.56 122 PHE A O 1
ATOM 1014 N N . VAL A 1 123 ? -3.473 -1.859 -0.413 1.00 83.38 123 VAL A N 1
ATOM 1015 C CA . VAL A 1 123 ? -3.406 -0.762 0.567 1.00 83.38 123 VAL A CA 1
ATOM 1016 C C . VAL A 1 123 ? -4.798 -0.262 0.943 1.00 83.38 123 VAL A C 1
ATOM 1018 O O . VAL A 1 123 ? -5.077 -0.029 2.116 1.00 83.38 123 VAL A O 1
ATOM 1021 N N . THR A 1 124 ? -5.694 -0.149 -0.035 1.00 82.69 124 THR A N 1
ATOM 1022 C CA . THR A 1 124 ? -7.078 0.281 0.188 1.00 82.69 124 THR A CA 1
ATOM 1023 C C . THR A 1 124 ? -7.860 -0.760 0.992 1.00 82.69 124 THR A C 1
ATOM 1025 O O . THR A 1 124 ? -8.526 -0.408 1.962 1.00 82.69 124 THR A O 1
ATOM 1028 N N . ALA A 1 125 ? -7.753 -2.047 0.653 1.00 78.62 125 ALA A N 1
ATOM 1029 C CA . ALA A 1 125 ? -8.403 -3.129 1.394 1.00 78.62 125 ALA A CA 1
ATOM 1030 C C . ALA A 1 125 ? -7.927 -3.186 2.854 1.00 78.62 125 ALA A C 1
ATOM 1032 O O . ALA A 1 125 ? -8.743 -3.279 3.773 1.00 78.62 125 ALA A O 1
ATOM 1033 N N . LEU A 1 126 ? -6.617 -3.058 3.077 1.00 79.38 126 LEU A N 1
ATOM 1034 C CA . LEU A 1 126 ? -6.037 -2.958 4.415 1.00 79.38 126 LEU A CA 1
ATOM 1035 C C . LEU A 1 126 ? -6.558 -1.747 5.173 1.00 79.38 126 LEU A C 1
ATOM 1037 O O . LEU A 1 126 ? -6.921 -1.863 6.344 1.00 79.38 126 LEU A O 1
ATOM 1041 N N . PHE A 1 127 ? -6.626 -0.603 4.493 1.00 80.38 127 PHE A N 1
ATOM 1042 C CA . PHE A 1 127 ? -7.093 0.624 5.104 1.00 80.38 127 PHE A CA 1
ATOM 1043 C C . PHE A 1 127 ? -8.511 0.453 5.662 1.00 80.38 127 PHE A C 1
ATOM 1045 O O . PHE A 1 127 ? -8.778 0.765 6.827 1.00 80.38 127 PHE A O 1
ATOM 1052 N N . TRP A 1 128 ? -9.411 -0.101 4.848 1.00 77.12 128 TRP A N 1
ATOM 1053 C CA . TRP A 1 128 ? -10.794 -0.350 5.244 1.00 77.12 128 TRP A CA 1
ATOM 1054 C C . TRP A 1 128 ? -10.917 -1.443 6.306 1.00 77.12 128 TRP A C 1
ATOM 1056 O O . TRP A 1 128 ? -11.737 -1.297 7.210 1.00 77.12 128 TRP A O 1
ATOM 1066 N N . SER A 1 129 ? -10.084 -2.488 6.260 1.00 76.50 129 SER A N 1
ATOM 1067 C CA . SER A 1 129 ? -10.062 -3.538 7.287 1.00 76.50 129 SER A CA 1
ATOM 1068 C C . SER A 1 129 ? -9.739 -2.963 8.665 1.00 76.50 129 SER A C 1
ATOM 1070 O O . SER A 1 129 ? -10.522 -3.128 9.598 1.00 76.50 129 SER A O 1
ATOM 1072 N N . ILE A 1 130 ? -8.634 -2.218 8.783 1.00 73.19 130 ILE A N 1
ATOM 1073 C CA . ILE A 1 130 ? -8.218 -1.606 10.052 1.00 73.19 130 ILE A CA 1
ATOM 1074 C C . ILE A 1 130 ? -9.283 -0.603 10.517 1.00 73.19 130 ILE A C 1
ATOM 1076 O O . ILE A 1 130 ? -9.663 -0.588 11.687 1.00 73.19 130 ILE A O 1
ATOM 1080 N N . SER A 1 131 ? -9.825 0.197 9.595 1.00 74.00 131 SER A N 1
ATOM 1081 C CA . SER A 1 131 ? -10.874 1.178 9.896 1.00 74.00 131 SER A CA 1
ATOM 1082 C C . SER A 1 131 ? -12.150 0.532 10.437 1.00 74.00 131 SER A C 1
ATOM 1084 O O . SER A 1 131 ? -12.744 1.047 11.385 1.00 74.00 131 SER A O 1
ATOM 1086 N N . HIS A 1 132 ? -12.583 -0.590 9.862 1.00 72.81 132 HIS A N 1
ATOM 1087 C CA . HIS A 1 132 ? -13.767 -1.320 10.311 1.00 72.81 132 HIS A CA 1
ATOM 1088 C C . HIS A 1 132 ? -13.578 -1.896 11.720 1.00 72.81 132 HIS A C 1
ATOM 1090 O O . HIS A 1 132 ? -14.467 -1.790 12.566 1.00 72.81 132 HIS A O 1
ATOM 1096 N N . ASP A 1 133 ? -12.398 -2.443 11.999 1.00 70.94 133 ASP A N 1
ATOM 1097 C CA . ASP A 1 133 ? -12.074 -3.013 13.306 1.00 70.94 133 ASP A CA 1
ATOM 1098 C C . ASP A 1 133 ? -12.015 -1.938 14.406 1.00 70.94 133 ASP A C 1
ATOM 1100 O O . ASP A 1 133 ? -12.409 -2.186 15.549 1.00 70.94 133 ASP A O 1
ATOM 1104 N N . LEU A 1 134 ? -11.616 -0.712 14.052 1.00 68.94 134 LEU A N 1
ATOM 1105 C CA . LEU A 1 134 ? -11.653 0.445 14.948 1.00 68.94 134 LEU A CA 1
ATOM 1106 C C . LEU A 1 134 ? -13.091 0.904 15.239 1.00 68.94 134 LEU A C 1
ATOM 1108 O O . LEU A 1 134 ? -13.426 1.157 16.394 1.00 68.94 134 LEU A O 1
ATOM 1112 N N . HIS A 1 135 ? -13.972 0.966 14.234 1.00 64.50 135 HIS A N 1
ATOM 1113 C CA . HIS A 1 135 ? -15.353 1.449 14.403 1.00 64.50 135 HIS A CA 1
ATOM 1114 C C . HIS A 1 135 ? -16.220 0.588 15.335 1.00 64.50 135 HIS A C 1
ATOM 1116 O O . HIS A 1 135 ? -17.201 1.102 15.884 1.00 64.50 135 HIS A O 1
ATOM 1122 N N . LYS A 1 136 ? -15.867 -0.691 15.534 1.00 64.31 136 LYS A N 1
ATOM 1123 C CA . LYS A 1 136 ? -16.556 -1.594 16.474 1.00 64.31 136 LYS A CA 1
ATOM 1124 C C . LYS A 1 136 ? -16.443 -1.124 17.931 1.00 64.31 136 LYS A C 1
ATOM 1126 O O . LYS A 1 136 ? -17.334 -1.399 18.729 1.00 64.31 136 LYS A O 1
ATOM 1131 N N . ASN A 1 137 ? -15.394 -0.378 18.286 1.00 65.25 137 ASN A N 1
ATOM 1132 C CA . ASN A 1 137 ? -15.226 0.175 19.629 1.00 65.25 137 ASN A CA 1
ATOM 1133 C C . ASN A 1 137 ? -15.835 1.583 19.708 1.00 65.25 137 ASN A C 1
ATOM 1135 O O . ASN A 1 137 ? -15.340 2.514 19.074 1.00 65.25 137 ASN A O 1
ATOM 1139 N N . GLN A 1 138 ? -16.879 1.768 20.524 1.00 66.81 138 GLN A N 1
ATOM 1140 C CA . GLN A 1 138 ? -17.535 3.075 20.705 1.00 66.81 138 GLN A CA 1
ATOM 1141 C C . GLN A 1 138 ? -16.549 4.173 21.145 1.00 66.81 138 GLN A C 1
ATOM 1143 O O . GLN A 1 138 ? -16.621 5.300 20.660 1.00 66.81 138 GLN A O 1
ATOM 1148 N N . GLU A 1 139 ? -15.575 3.818 21.987 1.00 65.25 139 GLU A N 1
ATOM 1149 C CA . GLU A 1 139 ? -14.488 4.706 22.418 1.00 65.25 139 GLU A CA 1
ATOM 1150 C C . GLU A 1 139 ? -13.528 5.076 21.273 1.00 65.25 139 GLU A C 1
ATOM 1152 O O . GLU A 1 139 ? -13.082 6.218 21.184 1.00 65.25 139 GLU A O 1
ATOM 1157 N N . ALA A 1 140 ? -13.248 4.157 20.343 1.00 62.62 140 ALA A N 1
ATOM 1158 C CA . ALA A 1 140 ? -12.313 4.388 19.238 1.00 62.62 140 ALA A CA 1
ATOM 1159 C C . ALA A 1 140 ? -12.863 5.351 18.170 1.00 62.62 140 ALA A C 1
ATOM 1161 O O . ALA A 1 140 ? -12.081 5.991 17.468 1.00 62.62 140 ALA A O 1
ATOM 1162 N N . LYS A 1 141 ? -14.190 5.536 18.084 1.00 68.06 141 LYS A N 1
ATOM 1163 C CA . LYS A 1 141 ? -14.810 6.512 17.166 1.00 68.06 141 LYS A CA 1
ATOM 1164 C C . LYS A 1 141 ? -14.346 7.946 17.432 1.00 68.06 141 LYS A C 1
ATOM 1166 O O . LYS A 1 141 ? -14.120 8.692 16.485 1.00 68.06 141 LYS A O 1
ATOM 1171 N N . LYS A 1 142 ? -14.140 8.317 18.702 1.00 75.31 142 LYS A N 1
ATOM 1172 C CA . LYS A 1 142 ? -13.609 9.640 19.088 1.00 75.31 142 LYS A CA 1
ATOM 1173 C C . LYS A 1 142 ? -12.177 9.849 18.596 1.00 75.31 142 LYS A C 1
ATOM 1175 O O . LYS A 1 142 ? -11.763 10.975 18.342 1.00 75.31 142 LYS A O 1
ATOM 1180 N N . PHE A 1 143 ? -11.435 8.756 18.447 1.00 73.44 143 PHE A N 1
ATOM 1181 C CA . PHE A 1 143 ? -10.031 8.770 18.072 1.00 73.44 143 PHE A CA 1
ATOM 1182 C C . PHE A 1 143 ? -9.785 8.608 16.563 1.00 73.44 143 PHE A C 1
ATOM 1184 O O . PHE A 1 143 ? -8.676 8.853 16.089 1.00 73.44 143 PHE A O 1
ATOM 1191 N N . TYR A 1 144 ? -10.815 8.259 15.789 1.00 75.31 144 TYR A N 1
ATOM 1192 C CA . TYR A 1 144 ? -10.724 8.054 14.342 1.00 75.31 144 TYR A CA 1
ATOM 1193 C C . TYR A 1 144 ? -10.151 9.251 13.559 1.00 75.31 144 TYR A C 1
ATOM 1195 O O . TYR A 1 144 ? -9.299 9.027 12.695 1.00 75.31 144 TYR A O 1
ATOM 1203 N N . PRO A 1 145 ? -10.506 10.519 13.864 1.00 82.69 145 PRO A N 1
ATOM 1204 C CA . PRO A 1 145 ? -9.907 11.666 13.184 1.00 82.69 145 PRO A CA 1
ATOM 1205 C C . PRO A 1 145 ? -8.380 11.712 13.335 1.00 82.69 145 PRO A C 1
ATOM 1207 O O . PRO A 1 145 ? -7.681 11.983 12.365 1.00 82.69 145 PRO A O 1
ATOM 1210 N N . TYR A 1 146 ? -7.840 11.368 14.508 1.00 81.56 146 TYR A N 1
ATOM 1211 C CA . TYR A 1 146 ? -6.389 11.341 14.753 1.00 81.56 146 TYR A CA 1
ATOM 1212 C C . TYR A 1 146 ? -5.673 10.251 13.948 1.00 81.56 146 TYR A C 1
ATOM 1214 O O . TYR A 1 146 ? -4.520 10.409 13.546 1.00 81.56 146 TYR A O 1
ATOM 1222 N N . ILE A 1 147 ? -6.361 9.143 13.691 1.00 80.75 147 ILE A N 1
ATOM 1223 C CA . ILE A 1 147 ? -5.859 8.050 12.860 1.00 80.75 147 ILE A CA 1
ATOM 1224 C C . ILE A 1 147 ? -5.844 8.474 11.388 1.00 80.75 147 ILE A C 1
ATOM 1226 O O . ILE A 1 147 ? -4.837 8.309 10.700 1.00 80.75 147 ILE A O 1
ATOM 1230 N N . PHE A 1 148 ? -6.932 9.090 10.922 1.0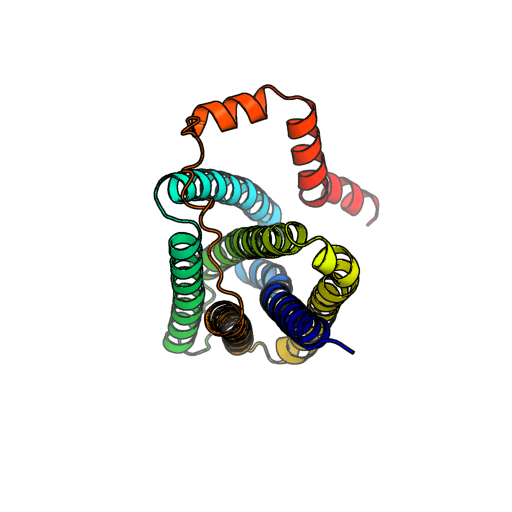0 82.62 148 PHE A N 1
ATOM 1231 C CA . PHE A 1 148 ? -7.022 9.625 9.566 1.00 82.62 148 PHE A CA 1
ATOM 1232 C C . PHE A 1 148 ? -5.961 10.704 9.302 1.00 82.62 148 PHE A C 1
ATOM 1234 O O . PHE A 1 148 ? -5.323 10.696 8.248 1.00 82.62 148 PHE A O 1
ATOM 1241 N N . LEU A 1 149 ? -5.703 11.579 10.280 1.00 87.06 149 LEU A N 1
ATOM 1242 C CA . LEU A 1 149 ? -4.615 12.558 10.220 1.00 87.06 149 LEU A CA 1
ATOM 1243 C C . LEU A 1 149 ? -3.245 11.888 10.036 1.00 87.06 149 LEU A C 1
ATOM 1245 O O . LEU A 1 149 ? -2.453 12.364 9.226 1.00 87.06 149 LEU A O 1
ATOM 1249 N N . GLY A 1 150 ? -2.983 10.760 10.705 1.00 82.62 150 GLY A N 1
ATOM 1250 C CA . GLY A 1 150 ? -1.766 9.969 10.490 1.00 82.62 150 GLY A CA 1
ATOM 1251 C C . GLY A 1 150 ? -1.632 9.470 9.052 1.00 82.62 150 GLY A C 1
ATOM 1252 O O . GLY A 1 150 ? -0.571 9.601 8.443 1.00 82.62 150 GLY A O 1
ATOM 1253 N N . GLY A 1 151 ? -2.727 8.993 8.459 1.00 84.06 151 GLY A N 1
ATOM 1254 C CA . GLY A 1 151 ? -2.758 8.610 7.048 1.00 84.06 151 GLY A CA 1
ATOM 1255 C C . GLY A 1 151 ? -2.429 9.769 6.100 1.00 84.06 151 GLY A C 1
ATOM 1256 O O . GLY A 1 151 ? -1.613 9.614 5.190 1.00 84.06 151 GLY A O 1
ATOM 1257 N N . GLN A 1 152 ? -2.990 10.954 6.351 1.00 88.31 152 GLN A N 1
ATOM 1258 C CA . GLN A 1 152 ? -2.726 12.154 5.548 1.00 88.31 152 GLN A CA 1
ATOM 1259 C C . GLN A 1 152 ? -1.294 12.669 5.704 1.00 88.31 152 GLN A C 1
ATOM 1261 O O . GLN A 1 152 ? -0.674 13.085 4.723 1.00 88.31 152 GLN A O 1
ATOM 1266 N N . LEU A 1 153 ? -0.721 12.580 6.905 1.00 87.62 153 LEU A N 1
ATOM 1267 C CA . LEU A 1 153 ? 0.704 12.834 7.107 1.00 87.62 153 LEU A CA 1
ATOM 1268 C C . LEU A 1 153 ? 1.561 11.845 6.306 1.00 87.62 153 LEU A C 1
ATOM 1270 O O . LEU A 1 153 ? 2.584 12.248 5.757 1.00 87.62 153 LEU A O 1
ATOM 1274 N N . GLY A 1 154 ? 1.122 10.591 6.165 1.00 83.06 154 GLY A N 1
ATOM 1275 C CA . GLY A 1 154 ? 1.774 9.582 5.326 1.00 83.06 154 GLY A CA 1
ATOM 1276 C C . GLY A 1 154 ? 1.781 9.960 3.844 1.00 83.06 154 GLY A C 1
ATOM 1277 O O . GLY A 1 154 ? 2.804 9.809 3.178 1.00 83.06 154 GLY A O 1
ATOM 1278 N N . VAL A 1 155 ? 0.684 10.533 3.335 1.00 85.88 155 VAL A N 1
ATOM 1279 C CA . VAL A 1 155 ? 0.602 11.066 1.960 1.00 85.88 155 VAL A CA 1
ATOM 1280 C C . VAL A 1 155 ? 1.654 12.149 1.723 1.00 85.88 155 VAL A C 1
ATOM 1282 O O . VAL A 1 155 ? 2.401 12.097 0.740 1.00 85.88 155 VAL A O 1
ATOM 1285 N N . ILE A 1 156 ? 1.711 13.133 2.623 1.00 86.00 156 ILE A N 1
ATOM 1286 C CA . ILE A 1 156 ? 2.620 14.281 2.517 1.00 86.00 156 ILE A CA 1
ATOM 1287 C C . ILE A 1 156 ? 4.069 13.813 2.671 1.00 86.00 156 ILE A C 1
ATOM 1289 O O . ILE A 1 156 ? 4.918 14.140 1.841 1.00 86.00 156 ILE A O 1
ATOM 1293 N N . GLY A 1 157 ? 4.339 13.012 3.704 1.00 81.25 157 GLY A N 1
ATOM 1294 C CA . GLY A 1 157 ? 5.655 12.462 4.004 1.00 81.25 157 GLY A CA 1
ATOM 1295 C C . GLY A 1 157 ? 6.188 11.606 2.861 1.00 81.25 157 GLY A C 1
ATOM 1296 O O . GLY A 1 157 ? 7.275 11.878 2.360 1.00 81.25 157 GLY A O 1
ATOM 1297 N N . GLY A 1 158 ? 5.402 10.638 2.382 1.00 78.25 158 GLY A N 1
ATOM 1298 C CA . GLY A 1 158 ? 5.787 9.756 1.278 1.00 78.25 158 GLY A CA 1
ATOM 1299 C C . GLY A 1 158 ? 6.066 10.516 -0.020 1.00 78.25 158 GLY A C 1
ATOM 1300 O O . GLY A 1 158 ? 7.087 10.283 -0.668 1.00 78.25 158 GLY A O 1
ATOM 1301 N N . SER A 1 159 ? 5.219 11.491 -0.369 1.00 80.19 159 SER A N 1
ATOM 1302 C CA . SER A 1 159 ? 5.411 12.307 -1.579 1.00 80.19 159 SER A CA 1
ATOM 1303 C C . SER A 1 159 ? 6.662 13.188 -1.489 1.00 80.19 159 SER A C 1
ATOM 1305 O O . SER A 1 159 ? 7.422 13.288 -2.453 1.00 80.19 159 SER A O 1
ATOM 1307 N N . LYS A 1 160 ? 6.915 13.796 -0.321 1.00 81.19 160 LYS A N 1
ATOM 1308 C CA . LYS A 1 160 ? 8.084 14.658 -0.099 1.00 81.19 160 LYS A CA 1
ATOM 1309 C C . LYS A 1 160 ? 9.388 13.864 -0.081 1.00 81.19 160 LYS A C 1
ATOM 1311 O O . LYS A 1 160 ? 10.338 14.276 -0.735 1.00 81.19 160 LYS A O 1
ATOM 1316 N N . PHE A 1 161 ? 9.415 12.711 0.594 1.00 76.50 161 PHE A N 1
ATOM 1317 C CA . PHE A 1 161 ? 10.561 11.795 0.555 1.00 76.50 161 PHE A CA 1
ATOM 1318 C C . PHE A 1 161 ? 10.906 11.417 -0.883 1.00 76.50 161 PHE A C 1
ATOM 1320 O O . PHE A 1 161 ? 12.055 11.499 -1.306 1.00 76.50 161 PHE A O 1
ATOM 1327 N N . THR A 1 162 ? 9.890 11.087 -1.668 1.00 72.62 162 THR A N 1
ATOM 1328 C CA . THR A 1 162 ? 10.080 10.677 -3.055 1.00 72.62 162 THR A CA 1
ATOM 1329 C C . THR A 1 162 ? 10.642 11.789 -3.928 1.00 72.62 162 THR A C 1
ATOM 1331 O O . THR A 1 162 ? 11.552 11.541 -4.712 1.00 72.62 162 THR A O 1
ATOM 1334 N N . SER A 1 163 ? 10.164 13.025 -3.760 1.00 69.69 163 SER A N 1
ATOM 1335 C CA . SER A 1 163 ? 10.683 14.175 -4.505 1.00 69.69 163 SER A CA 1
ATOM 1336 C C . SER A 1 163 ? 12.173 14.422 -4.258 1.00 69.69 163 SER A C 1
ATOM 1338 O O . SER A 1 163 ? 12.853 14.890 -5.163 1.00 69.69 163 SER A O 1
ATOM 1340 N N . THR A 1 164 ? 12.684 14.119 -3.063 1.00 70.69 164 THR A N 1
ATOM 1341 C CA . THR A 1 164 ? 14.107 14.294 -2.736 1.00 70.69 164 THR A CA 1
ATOM 1342 C C . THR A 1 164 ? 14.967 13.167 -3.313 1.00 70.69 164 THR A C 1
ATOM 1344 O O . THR A 1 164 ? 16.061 13.420 -3.806 1.00 70.69 164 THR A O 1
ATOM 1347 N N . PHE A 1 165 ? 14.475 11.923 -3.286 1.00 65.88 165 PHE A N 1
ATOM 1348 C CA . PHE A 1 165 ? 15.252 10.741 -3.687 1.00 65.88 165 PHE A CA 1
ATOM 1349 C C . PHE A 1 165 ? 15.138 10.377 -5.178 1.00 65.88 165 PHE A C 1
ATOM 1351 O O . PHE A 1 165 ? 16.057 9.760 -5.718 1.00 65.88 165 PHE A O 1
ATOM 1358 N N . ILE A 1 166 ? 14.074 10.798 -5.877 1.00 63.25 166 ILE A N 1
ATOM 1359 C CA . ILE A 1 166 ? 13.934 10.604 -7.336 1.00 63.25 166 ILE A CA 1
ATOM 1360 C C . ILE A 1 166 ? 15.030 11.330 -8.119 1.00 63.25 166 ILE A C 1
ATOM 1362 O O . ILE A 1 166 ? 15.425 10.856 -9.181 1.00 63.25 166 ILE A O 1
ATOM 1366 N N . VAL A 1 167 ? 15.568 12.431 -7.587 1.00 57.84 167 VAL A N 1
ATOM 1367 C CA . VAL A 1 167 ? 16.629 13.214 -8.245 1.00 57.84 167 VAL A CA 1
ATOM 1368 C C . VAL A 1 167 ? 17.894 12.372 -8.493 1.00 57.84 167 VAL A C 1
ATOM 1370 O O . VAL A 1 167 ? 18.652 12.668 -9.408 1.00 57.84 167 VAL A O 1
ATOM 1373 N N . GLY A 1 168 ? 18.091 11.278 -7.746 1.00 57.91 168 GLY A N 1
ATOM 1374 C CA . GLY A 1 168 ? 19.209 10.348 -7.933 1.00 57.91 168 GLY A CA 1
ATOM 1375 C C . GLY A 1 168 ? 18.937 9.139 -8.839 1.00 57.91 168 GLY A C 1
ATOM 1376 O O . GLY A 1 168 ? 19.809 8.288 -8.941 1.00 57.91 168 GLY A O 1
ATOM 1377 N N . ASN A 1 169 ? 17.751 9.009 -9.453 1.00 62.28 169 ASN A N 1
ATOM 1378 C CA . ASN A 1 169 ? 17.354 7.859 -10.293 1.00 62.28 169 ASN A CA 1
ATOM 1379 C C . ASN A 1 169 ? 17.458 6.475 -9.595 1.00 62.28 169 ASN A C 1
ATOM 1381 O O . ASN A 1 169 ? 17.490 5.434 -10.250 1.00 62.28 169 ASN A O 1
ATOM 1385 N N . ASN A 1 170 ? 17.483 6.452 -8.258 1.00 68.25 170 ASN A N 1
ATOM 1386 C CA . ASN A 1 170 ? 17.695 5.254 -7.438 1.00 68.25 170 ASN A CA 1
ATOM 1387 C C . ASN A 1 170 ? 16.375 4.530 -7.127 1.00 68.25 170 ASN A C 1
ATOM 1389 O O . ASN A 1 170 ? 15.948 4.459 -5.975 1.00 68.25 170 ASN A O 1
ATOM 1393 N N . TYR A 1 171 ? 15.700 4.003 -8.149 1.00 71.50 171 TYR A N 1
ATOM 1394 C CA . TYR A 1 171 ? 14.395 3.339 -8.001 1.00 71.50 171 TYR A CA 1
ATOM 1395 C C . TYR A 1 171 ? 14.419 2.119 -7.062 1.00 71.50 171 TYR A C 1
ATOM 1397 O O . TYR A 1 171 ? 13.429 1.858 -6.378 1.00 71.50 171 TYR A O 1
ATOM 1405 N N . GLU A 1 172 ? 15.555 1.420 -6.972 1.00 71.38 172 GLU A N 1
ATOM 1406 C CA . GLU A 1 172 ? 15.774 0.308 -6.035 1.00 71.38 172 GLU A CA 1
ATOM 1407 C C . GLU A 1 172 ? 15.581 0.751 -4.577 1.00 71.38 172 GLU A C 1
ATOM 1409 O O . GLU A 1 172 ? 14.856 0.113 -3.813 1.00 71.38 172 GLU A O 1
ATOM 1414 N N . LEU A 1 173 ? 16.142 1.905 -4.203 1.00 74.69 173 LEU A N 1
ATOM 1415 C CA . LEU A 1 173 ? 16.015 2.443 -2.851 1.00 74.69 173 LEU A CA 1
ATOM 1416 C C . LEU A 1 173 ? 14.557 2.796 -2.522 1.00 74.69 173 LEU A C 1
ATOM 1418 O O . LEU A 1 173 ? 14.105 2.548 -1.406 1.00 74.69 173 LEU A O 1
ATOM 1422 N N . LEU A 1 174 ? 13.792 3.320 -3.489 1.00 74.94 174 LEU A N 1
ATOM 1423 C CA . LEU A 1 174 ? 12.361 3.587 -3.295 1.00 74.94 174 LEU A CA 1
ATOM 1424 C C . LEU A 1 174 ? 11.564 2.299 -3.050 1.00 74.94 174 LEU A C 1
ATOM 1426 O O . LEU A 1 174 ? 10.661 2.295 -2.210 1.00 74.94 174 LEU A O 1
ATOM 1430 N N . LEU A 1 175 ? 11.905 1.206 -3.740 1.00 75.69 175 LEU A N 1
ATOM 1431 C CA . LEU A 1 175 ? 11.278 -0.100 -3.524 1.00 75.69 175 LEU A CA 1
ATOM 1432 C C . LEU A 1 175 ? 11.593 -0.656 -2.139 1.00 75.69 175 LEU A C 1
ATOM 1434 O O . LEU A 1 175 ? 10.683 -1.124 -1.455 1.00 75.69 175 LEU A O 1
ATOM 1438 N N . LEU A 1 176 ? 12.846 -0.547 -1.698 1.00 79.12 176 LEU A N 1
ATOM 1439 C CA . LEU A 1 176 ? 13.264 -0.980 -0.365 1.00 79.12 176 LEU A CA 1
ATOM 1440 C C . LEU A 1 176 ? 12.613 -0.146 0.743 1.00 79.12 176 LEU A C 1
ATOM 1442 O O . LEU A 1 176 ? 12.168 -0.707 1.741 1.00 79.12 176 LEU A O 1
ATOM 1446 N N . ILE A 1 177 ? 12.482 1.172 0.562 1.00 82.19 177 ILE A N 1
ATOM 1447 C CA . ILE A 1 177 ? 11.773 2.045 1.511 1.00 82.19 177 ILE A CA 1
ATOM 1448 C C . ILE A 1 177 ? 10.293 1.661 1.593 1.00 82.19 177 ILE A C 1
ATOM 1450 O O . ILE A 1 177 ? 9.742 1.560 2.691 1.00 82.19 177 ILE A O 1
ATOM 1454 N N . ALA A 1 178 ? 9.640 1.414 0.454 1.00 81.31 178 ALA A N 1
ATOM 1455 C CA . ALA A 1 178 ? 8.245 0.985 0.435 1.00 81.31 178 ALA A CA 1
ATOM 1456 C C . ALA A 1 178 ? 8.062 -0.393 1.095 1.00 81.31 178 ALA A C 1
ATOM 1458 O O . ALA A 1 178 ? 7.155 -0.562 1.912 1.00 81.31 178 ALA A O 1
ATOM 1459 N N . ALA A 1 179 ? 8.957 -1.344 0.811 1.00 83.06 179 ALA A N 1
ATOM 1460 C CA . ALA A 1 179 ? 8.980 -2.658 1.448 1.00 83.06 179 ALA A CA 1
ATOM 1461 C C . ALA A 1 179 ? 9.214 -2.557 2.962 1.00 83.06 179 ALA A C 1
ATOM 1463 O O . ALA A 1 179 ? 8.531 -3.225 3.733 1.00 83.06 179 ALA A O 1
ATOM 1464 N N . GLY A 1 180 ? 10.121 -1.680 3.399 1.00 84.62 180 GLY A N 1
ATOM 1465 C CA . GLY A 1 180 ? 10.385 -1.404 4.809 1.00 84.62 180 GLY A CA 1
ATOM 1466 C C . GLY A 1 180 ? 9.174 -0.798 5.518 1.00 84.62 180 GLY A C 1
ATOM 1467 O O . GLY A 1 180 ? 8.795 -1.267 6.588 1.00 84.62 180 GLY A O 1
ATOM 1468 N N . GLY A 1 181 ? 8.505 0.180 4.900 1.00 82.31 181 GLY A N 1
ATOM 1469 C CA . GLY A 1 181 ? 7.265 0.763 5.425 1.00 82.31 181 GLY A CA 1
ATOM 1470 C C . GLY A 1 181 ? 6.134 -0.265 5.549 1.00 82.31 181 GLY A C 1
ATOM 1471 O O . GLY A 1 181 ? 5.415 -0.284 6.551 1.00 82.31 181 GLY A O 1
ATOM 1472 N N . LEU A 1 182 ? 6.015 -1.169 4.573 1.00 83.56 182 LEU A N 1
ATOM 1473 C CA . LEU A 1 182 ? 5.083 -2.299 4.617 1.00 83.56 182 LEU A CA 1
ATOM 1474 C C . LEU A 1 182 ? 5.424 -3.333 5.692 1.00 83.56 182 LEU A C 1
ATOM 1476 O O . LEU A 1 182 ? 4.543 -3.805 6.407 1.00 83.56 182 LEU A O 1
ATOM 1480 N N . GLY A 1 183 ? 6.699 -3.696 5.813 1.00 84.62 183 GLY A N 1
ATOM 1481 C CA . GLY A 1 183 ? 7.167 -4.621 6.840 1.00 84.62 183 GLY A CA 1
ATOM 1482 C C . GLY A 1 183 ? 6.934 -4.055 8.237 1.00 84.62 183 GLY A C 1
ATOM 1483 O O . GLY A 1 183 ? 6.479 -4.765 9.130 1.00 84.62 183 GLY A O 1
ATOM 1484 N N . LEU A 1 184 ? 7.154 -2.752 8.410 1.00 84.94 184 LEU A N 1
ATOM 1485 C CA . LEU A 1 184 ? 6.924 -2.074 9.677 1.00 84.94 184 LEU A CA 1
ATOM 1486 C C . LEU A 1 184 ? 5.431 -1.988 10.013 1.00 84.94 184 LEU A C 1
ATOM 1488 O O . LEU A 1 184 ? 5.056 -2.214 11.158 1.00 84.94 184 LEU A O 1
ATOM 1492 N N . THR A 1 185 ? 4.562 -1.757 9.026 1.00 82.69 185 THR A N 1
ATOM 1493 C CA . THR A 1 185 ? 3.108 -1.865 9.239 1.00 82.69 185 THR A CA 1
ATOM 1494 C C . THR A 1 185 ? 2.678 -3.264 9.621 1.00 82.69 185 THR A C 1
ATOM 1496 O O . THR A 1 185 ? 1.896 -3.420 10.555 1.00 82.69 185 THR A O 1
ATOM 1499 N N . TRP A 1 186 ? 3.195 -4.277 8.931 1.00 82.81 186 TRP A N 1
ATOM 1500 C CA . TRP A 1 186 ? 2.900 -5.663 9.257 1.00 82.81 186 TRP A CA 1
ATOM 1501 C C . TRP A 1 186 ? 3.317 -5.994 10.697 1.00 82.81 186 TRP A C 1
ATOM 1503 O O . TRP A 1 186 ? 2.500 -6.505 11.462 1.00 82.81 186 TRP A O 1
ATOM 1513 N N . LEU A 1 187 ? 4.530 -5.608 11.100 1.00 83.94 187 LEU A N 1
ATOM 1514 C CA . LEU A 1 187 ? 5.037 -5.795 12.460 1.00 83.94 187 LEU A CA 1
ATOM 1515 C C . LEU A 1 187 ? 4.151 -5.078 13.487 1.00 83.94 187 LEU A C 1
ATOM 1517 O O . LEU A 1 187 ? 3.736 -5.693 14.466 1.00 83.94 187 LEU A O 1
ATOM 1521 N N . LEU A 1 188 ? 3.798 -3.809 13.253 1.00 80.19 188 LEU A N 1
ATOM 1522 C CA . LEU A 1 188 ? 2.931 -3.042 14.154 1.00 80.19 188 LEU A CA 1
ATOM 1523 C C . LEU A 1 188 ? 1.546 -3.687 14.319 1.00 80.19 188 LEU A C 1
ATOM 1525 O O . LEU A 1 188 ? 1.021 -3.738 15.433 1.00 80.19 188 LEU A O 1
ATOM 1529 N N . ILE A 1 189 ? 0.967 -4.218 13.241 1.00 75.31 189 ILE A N 1
ATOM 1530 C CA . ILE A 1 189 ? -0.334 -4.898 13.274 1.00 75.31 189 ILE A CA 1
ATOM 1531 C C . ILE A 1 189 ? -0.230 -6.237 14.014 1.00 75.31 189 ILE A C 1
ATOM 1533 O O . ILE A 1 189 ? -1.084 -6.560 14.842 1.00 75.31 189 ILE A O 1
ATOM 1537 N N . GLU A 1 190 ? 0.814 -7.017 13.750 1.00 73.94 190 GLU A N 1
ATOM 1538 C CA . GLU A 1 190 ? 0.989 -8.347 14.332 1.00 73.94 190 GLU A CA 1
ATOM 1539 C C . GLU A 1 190 ? 1.358 -8.303 15.820 1.00 73.94 190 GLU A C 1
ATOM 1541 O O . GLU A 1 190 ? 0.848 -9.109 16.598 1.00 73.94 190 GLU A O 1
ATOM 1546 N N . LEU A 1 191 ? 2.175 -7.329 16.226 1.00 71.06 191 LEU A N 1
ATOM 1547 C CA . LEU A 1 191 ? 2.654 -7.172 17.598 1.00 71.06 191 LEU A CA 1
ATOM 1548 C C . LEU A 1 191 ? 1.611 -6.532 18.530 1.00 71.06 191 LEU A C 1
ATOM 1550 O O . LEU A 1 191 ? 1.579 -6.860 19.714 1.00 71.06 191 LEU A O 1
ATOM 1554 N N . PHE A 1 192 ? 0.752 -5.635 18.027 1.00 63.75 192 PHE A N 1
ATOM 155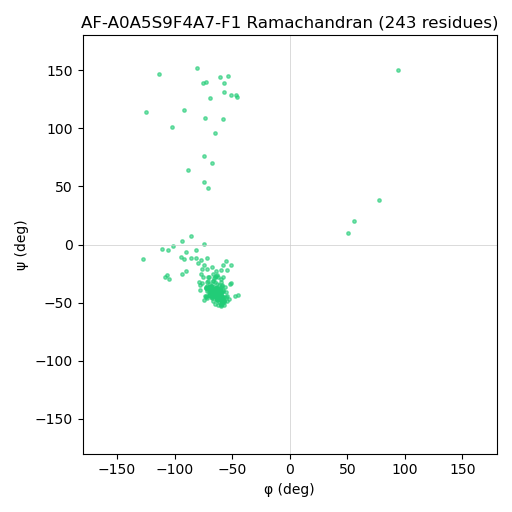5 C CA . PHE A 1 192 ? -0.088 -4.792 18.892 1.00 63.75 192 PHE A CA 1
ATOM 1556 C C . PHE A 1 192 ? -1.596 -4.805 18.599 1.00 63.75 192 PHE A C 1
ATOM 1558 O O . PHE A 1 192 ? -2.365 -4.296 19.422 1.00 63.75 192 PHE A O 1
ATOM 1565 N N . TYR A 1 193 ? -2.057 -5.354 17.468 1.00 62.75 193 TYR A N 1
ATOM 1566 C CA . TYR A 1 193 ? -3.454 -5.185 17.041 1.00 62.75 193 TYR A CA 1
ATOM 1567 C C . TYR A 1 193 ? -4.363 -6.414 17.217 1.00 62.75 193 TYR A C 1
ATOM 1569 O O . TYR A 1 193 ? -5.567 -6.293 17.013 1.00 62.75 193 TYR A O 1
ATOM 1577 N N . ILE A 1 194 ? -3.874 -7.583 17.647 1.00 52.28 194 ILE A N 1
ATOM 1578 C CA . ILE A 1 194 ? -4.735 -8.781 17.727 1.00 52.28 194 ILE A CA 1
ATOM 1579 C C . ILE A 1 194 ? -5.711 -8.666 18.919 1.00 52.28 194 ILE A C 1
ATOM 1581 O O . ILE A 1 194 ? -5.319 -8.822 20.074 1.00 52.28 194 ILE A O 1
ATOM 1585 N N . PRO A 1 195 ? -7.010 -8.468 18.640 1.00 50.31 195 PRO A N 1
ATOM 1586 C CA . PRO A 1 195 ? -7.945 -9.550 18.887 1.00 50.31 195 PRO A CA 1
ATOM 1587 C C . PRO A 1 195 ? -8.709 -9.843 17.600 1.00 50.31 195 PRO A C 1
ATOM 1589 O O . PRO A 1 195 ? -9.497 -9.030 17.123 1.00 50.31 195 PRO A O 1
ATOM 1592 N N . ALA A 1 196 ? -8.487 -1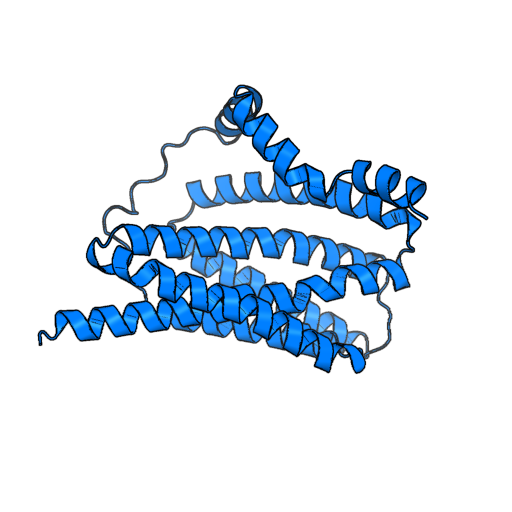1.041 17.054 1.00 48.31 196 ALA A N 1
ATOM 1593 C CA . ALA A 1 196 ? -9.470 -11.645 16.169 1.00 48.31 196 ALA A CA 1
ATOM 1594 C C . ALA A 1 196 ? -10.765 -11.738 16.983 1.00 48.31 196 ALA A C 1
ATOM 1596 O O . ALA A 1 196 ? -10.825 -12.476 17.967 1.00 48.31 196 ALA A O 1
ATOM 1597 N N . SER A 1 197 ? -11.745 -10.900 16.654 1.00 45.06 197 SER A N 1
ATOM 1598 C CA . SER A 1 197 ? -13.056 -10.966 17.286 1.00 45.06 197 SER A CA 1
ATOM 1599 C C . SER A 1 197 ? -13.603 -12.374 17.052 1.00 45.06 197 SER A C 1
ATOM 1601 O O . SER A 1 197 ? -13.532 -12.877 15.934 1.00 45.06 197 SER A O 1
ATOM 1603 N N . ALA A 1 198 ? -14.093 -13.030 18.102 1.00 44.62 198 ALA A N 1
ATOM 1604 C CA . ALA A 1 198 ? -14.585 -14.406 18.040 1.00 44.62 198 ALA A CA 1
ATOM 1605 C C . ALA A 1 198 ? -15.731 -14.603 17.016 1.00 44.62 198 ALA A C 1
ATOM 1607 O O . ALA A 1 198 ? -15.941 -15.726 16.563 1.00 44.62 198 ALA A O 1
ATOM 1608 N N . ASP A 1 199 ? -16.379 -13.511 16.581 1.00 43.44 199 ASP A N 1
ATOM 1609 C CA . ASP A 1 199 ? -17.395 -13.474 15.516 1.00 43.44 199 ASP A CA 1
ATOM 1610 C C . ASP A 1 199 ? -16.837 -13.458 14.074 1.00 43.44 199 ASP A C 1
ATOM 1612 O O . ASP A 1 199 ? -17.584 -13.690 13.126 1.00 43.44 199 ASP A O 1
ATOM 1616 N N . ASP A 1 200 ? -15.532 -13.245 13.859 1.00 47.62 200 ASP A N 1
ATOM 1617 C CA . ASP A 1 200 ? -14.915 -13.215 12.512 1.00 47.62 200 ASP A CA 1
ATOM 1618 C C . ASP A 1 200 ? -14.764 -14.617 11.872 1.00 47.62 200 ASP A C 1
ATOM 1620 O O . ASP A 1 200 ? -14.266 -14.745 10.751 1.00 47.62 200 ASP A O 1
ATOM 1624 N N . ASN A 1 201 ? -15.200 -15.678 12.564 1.00 45.69 201 ASN A N 1
ATOM 1625 C CA . ASN A 1 201 ? -15.354 -17.022 11.993 1.00 45.69 201 ASN A CA 1
ATOM 1626 C C . ASN A 1 201 ? -16.666 -17.198 11.216 1.00 45.69 201 ASN A C 1
ATOM 1628 O O . ASN A 1 201 ? -16.870 -18.253 10.607 1.00 45.69 201 ASN A O 1
ATOM 1632 N N . ALA A 1 202 ? -17.552 -16.197 11.210 1.00 44.66 202 ALA A N 1
ATOM 1633 C CA . ALA A 1 202 ? -18.663 -16.168 10.276 1.00 44.66 202 ALA A CA 1
ATOM 1634 C C . ALA A 1 202 ? -18.084 -16.044 8.861 1.00 44.66 202 ALA A C 1
ATOM 1636 O O . ALA A 1 202 ? -17.735 -14.956 8.398 1.00 44.66 202 ALA A O 1
ATOM 1637 N N . LYS A 1 203 ? -17.936 -17.191 8.184 1.00 44.06 203 LYS A N 1
ATOM 1638 C CA . LYS A 1 203 ? -17.673 -17.232 6.746 1.00 44.06 203 LYS A CA 1
ATOM 1639 C C . LYS A 1 203 ? -18.657 -16.259 6.092 1.00 44.06 203 LYS A C 1
ATOM 1641 O O . LYS A 1 203 ? -19.851 -16.375 6.385 1.00 44.06 203 LYS A O 1
ATOM 1646 N N . PRO A 1 204 ? -18.202 -15.319 5.243 1.00 50.31 204 PRO A N 1
ATOM 1647 C CA . PRO A 1 204 ? -19.140 -14.575 4.420 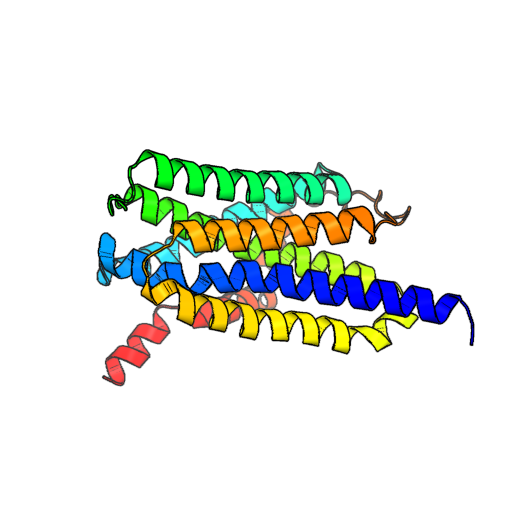1.00 50.31 204 PRO A CA 1
ATOM 1648 C C . PRO A 1 204 ? -20.033 -15.609 3.731 1.00 50.31 204 PRO A C 1
ATOM 1650 O O . PRO A 1 204 ? -19.531 -16.612 3.210 1.00 50.31 204 PRO A O 1
ATOM 1653 N N . THR A 1 205 ? -21.351 -15.432 3.830 1.00 44.34 205 THR A N 1
ATOM 1654 C CA . THR A 1 205 ? -22.311 -16.258 3.096 1.00 44.34 205 THR A CA 1
ATOM 1655 C C . THR A 1 205 ? -21.816 -16.353 1.657 1.00 44.34 205 THR A C 1
ATOM 1657 O O . THR A 1 205 ? -21.493 -15.310 1.086 1.00 44.34 205 THR A O 1
ATOM 1660 N N . PRO A 1 206 ? -21.660 -17.565 1.098 1.00 43.78 206 PRO A N 1
ATOM 1661 C CA . PRO A 1 206 ? -21.054 -17.747 -0.207 1.00 43.78 206 PRO A CA 1
ATOM 1662 C C . PRO A 1 206 ? -22.056 -17.306 -1.272 1.00 43.78 206 PRO A C 1
ATOM 1664 O O . PRO A 1 206 ? -22.686 -18.133 -1.920 1.00 43.78 206 PRO A O 1
ATOM 1667 N N . THR A 1 207 ? -22.222 -16.001 -1.443 1.00 48.94 207 THR A N 1
ATOM 1668 C CA . THR A 1 207 ? -22.796 -15.443 -2.658 1.00 48.94 207 THR A CA 1
ATOM 1669 C C . THR A 1 207 ? -21.752 -15.671 -3.741 1.00 48.94 207 THR A C 1
ATOM 1671 O O . THR A 1 207 ? -20.560 -15.393 -3.554 1.00 48.94 207 THR A O 1
ATOM 1674 N N . GLY A 1 208 ? -22.144 -16.296 -4.848 1.00 51.81 208 GLY A N 1
ATOM 1675 C CA . GLY A 1 208 ? -21.200 -16.600 -5.914 1.00 51.81 208 GLY A CA 1
ATOM 1676 C C . GLY A 1 208 ? -20.533 -15.309 -6.390 1.00 51.81 208 GLY A C 1
ATOM 1677 O O . GLY A 1 208 ? -21.204 -14.304 -6.583 1.00 51.81 208 GLY A O 1
ATOM 1678 N N . ALA A 1 209 ? -19.223 -15.321 -6.656 1.00 57.28 209 ALA A N 1
ATOM 1679 C CA . ALA A 1 209 ? -18.529 -14.143 -7.204 1.00 57.28 209 ALA A CA 1
ATOM 1680 C C . ALA A 1 209 ? -19.183 -13.609 -8.504 1.00 57.28 209 ALA A C 1
ATOM 1682 O O . ALA A 1 209 ? -19.005 -12.449 -8.864 1.00 57.28 209 ALA A O 1
ATOM 1683 N N . LEU A 1 210 ? -19.940 -14.467 -9.203 1.00 56.84 210 LEU A N 1
ATOM 1684 C CA . LEU A 1 210 ? -20.778 -14.105 -10.346 1.00 56.84 210 LEU A CA 1
ATOM 1685 C C . LEU A 1 210 ? -22.101 -13.438 -9.941 1.00 56.84 210 LEU A C 1
ATOM 1687 O O . LEU A 1 210 ? -22.531 -12.538 -10.649 1.00 56.84 210 LEU A O 1
ATOM 1691 N N . GLU A 1 211 ? -22.721 -13.816 -8.821 1.00 59.72 211 GLU A N 1
ATOM 1692 C CA . GLU A 1 211 ? -23.912 -13.141 -8.283 1.00 59.72 211 GLU A CA 1
ATOM 1693 C C . GLU A 1 211 ? -23.576 -11.745 -7.771 1.00 59.72 211 GLU A C 1
ATOM 1695 O O . GLU A 1 211 ? -24.306 -10.813 -8.084 1.00 59.72 211 GLU A O 1
ATOM 1700 N N . ASP A 1 212 ? -22.448 -11.565 -7.077 1.00 59.00 212 ASP A N 1
ATOM 1701 C CA . ASP A 1 212 ? -21.985 -10.236 -6.655 1.00 59.00 212 ASP A CA 1
ATOM 1702 C C . ASP A 1 212 ? -21.708 -9.339 -7.871 1.00 59.00 212 ASP A C 1
ATOM 1704 O O . ASP A 1 212 ? -22.079 -8.165 -7.887 1.00 59.00 212 ASP A O 1
ATOM 1708 N N . PHE A 1 213 ? -21.114 -9.899 -8.932 1.00 61.41 213 PHE A N 1
ATOM 1709 C CA . PHE A 1 213 ? -20.876 -9.184 -10.187 1.00 61.41 213 PHE A CA 1
ATOM 1710 C C . PHE A 1 213 ? -22.182 -8.858 -10.931 1.00 61.41 213 PHE A C 1
ATOM 1712 O O . PHE A 1 213 ? -22.346 -7.757 -11.459 1.00 61.41 213 PHE A O 1
ATOM 1719 N N . GLN A 1 214 ? -23.144 -9.784 -10.934 1.00 63.72 214 GLN A N 1
ATOM 1720 C CA . GLN A 1 214 ? -24.483 -9.561 -11.480 1.00 63.72 214 GLN A CA 1
ATOM 1721 C C . GLN A 1 214 ? -25.255 -8.511 -10.669 1.00 63.72 214 GLN A C 1
ATOM 1723 O O . GLN A 1 214 ? -25.924 -7.670 -11.261 1.00 63.72 214 GLN A O 1
ATOM 1728 N N . LEU A 1 215 ? -25.119 -8.488 -9.341 1.00 60.91 215 LEU A N 1
ATOM 1729 C CA . LEU A 1 215 ? -25.654 -7.443 -8.462 1.00 60.91 215 LEU A CA 1
ATOM 1730 C C . LEU A 1 215 ? -25.013 -6.081 -8.746 1.00 60.91 215 LEU A C 1
ATOM 1732 O O . LEU A 1 215 ? -25.722 -5.076 -8.801 1.00 60.91 215 LEU A O 1
ATOM 1736 N N . PHE A 1 216 ? -23.702 -6.050 -8.997 1.00 63.78 216 PHE A N 1
ATOM 1737 C CA . PHE A 1 216 ? -22.971 -4.852 -9.419 1.00 63.78 216 PHE A CA 1
ATOM 1738 C C . PHE A 1 216 ? -23.496 -4.291 -10.747 1.00 63.78 216 PHE A C 1
ATOM 1740 O O . PHE A 1 216 ? -23.735 -3.089 -10.851 1.00 63.78 216 PHE A O 1
ATOM 1747 N N . LEU A 1 217 ? -23.718 -5.150 -11.749 1.00 63.44 217 LEU A N 1
ATOM 1748 C CA . LEU A 1 217 ? -24.248 -4.753 -13.060 1.00 63.44 217 LEU A CA 1
ATOM 1749 C C . LEU A 1 217 ? -25.727 -4.354 -13.011 1.00 63.44 217 LEU A C 1
ATOM 1751 O O . LEU A 1 217 ? -26.163 -3.488 -13.766 1.00 63.44 217 LEU A O 1
ATOM 1755 N N . LYS A 1 218 ? -26.507 -4.964 -12.116 1.00 67.81 218 LYS A N 1
ATOM 1756 C CA . LYS A 1 218 ? -27.944 -4.704 -11.985 1.00 67.81 218 LYS A CA 1
ATOM 1757 C C . LYS A 1 218 ? -28.241 -3.376 -11.283 1.00 67.81 218 LYS A C 1
ATOM 1759 O O . LYS A 1 218 ? -29.329 -2.830 -11.453 1.00 67.81 218 LYS A O 1
ATOM 1764 N N . ASN A 1 219 ? -27.295 -2.837 -10.509 1.00 68.94 219 ASN A N 1
ATOM 1765 C CA . ASN A 1 219 ? -27.526 -1.656 -9.685 1.00 68.94 219 ASN A CA 1
ATOM 1766 C C . ASN A 1 219 ? -26.938 -0.377 -10.315 1.00 68.94 219 ASN A C 1
ATOM 1768 O O . ASN A 1 219 ? -25.742 -0.092 -10.215 1.00 68.94 219 ASN A O 1
ATOM 1772 N N . ARG A 1 220 ? -27.809 0.435 -10.936 1.00 72.56 220 ARG A N 1
ATOM 1773 C CA . ARG A 1 220 ? -27.460 1.669 -11.677 1.00 72.56 220 ARG A CA 1
ATOM 1774 C C . ARG A 1 220 ? -26.583 2.645 -10.879 1.00 72.56 220 ARG A C 1
ATOM 1776 O O . ARG A 1 220 ? -25.728 3.306 -11.459 1.00 72.56 220 ARG A O 1
ATOM 1783 N N . TYR A 1 221 ? -26.766 2.722 -9.562 1.00 64.19 221 TYR A N 1
ATOM 1784 C CA . TYR A 1 221 ? -26.005 3.618 -8.683 1.00 64.19 221 TYR A CA 1
ATOM 1785 C C . TYR A 1 221 ? -24.557 3.176 -8.469 1.00 64.19 221 TYR A C 1
ATOM 1787 O O . TYR A 1 221 ? -23.658 4.011 -8.422 1.00 64.19 221 TYR A O 1
ATOM 1795 N N . VAL A 1 222 ? -24.316 1.868 -8.377 1.00 65.69 222 VAL A N 1
ATOM 1796 C CA . VAL A 1 222 ? -22.965 1.323 -8.207 1.00 65.69 222 VAL A CA 1
ATOM 1797 C C . VAL A 1 222 ? -22.184 1.467 -9.509 1.00 65.69 222 VAL A C 1
ATOM 1799 O O . VAL A 1 222 ? -21.034 1.895 -9.495 1.00 65.69 222 VAL A O 1
ATOM 1802 N N . PHE A 1 223 ? -22.841 1.229 -10.645 1.00 67.56 223 PHE A N 1
ATOM 1803 C CA . PHE A 1 223 ? -22.269 1.502 -11.960 1.00 67.56 223 PHE A CA 1
ATOM 1804 C C . PHE A 1 223 ? -21.919 2.989 -12.148 1.00 67.56 223 PHE A C 1
ATOM 1806 O O . PHE A 1 223 ? -20.832 3.308 -12.626 1.00 67.56 223 PHE A O 1
ATOM 1813 N N . LEU A 1 224 ? -22.784 3.907 -11.695 1.00 69.00 224 LEU A N 1
ATOM 1814 C CA . LEU A 1 224 ? -22.504 5.349 -11.693 1.00 69.00 224 LEU A CA 1
ATOM 1815 C C . LEU A 1 224 ? -21.335 5.723 -10.774 1.00 69.00 224 LEU A C 1
ATOM 1817 O O . LEU A 1 224 ? -20.519 6.553 -11.157 1.00 69.00 224 LEU A O 1
ATOM 1821 N N . LEU A 1 225 ? -21.211 5.103 -9.597 1.00 64.44 225 LEU A N 1
ATOM 1822 C CA . LEU A 1 225 ? -20.070 5.318 -8.702 1.00 64.44 225 LEU A CA 1
ATOM 1823 C C . LEU A 1 225 ? -18.759 4.820 -9.309 1.00 64.44 225 LEU A C 1
ATOM 1825 O O . LEU A 1 225 ? -17.752 5.512 -9.197 1.00 64.44 225 LEU A O 1
ATOM 1829 N N . VAL A 1 226 ? -18.765 3.665 -9.980 1.00 65.62 226 VAL A N 1
ATOM 1830 C CA . VAL A 1 226 ? -17.593 3.139 -10.697 1.00 65.62 226 VAL A CA 1
ATOM 1831 C C . VAL A 1 226 ? -17.227 4.049 -11.867 1.00 65.62 226 VAL A C 1
ATOM 1833 O O . VAL A 1 226 ? -16.057 4.384 -12.017 1.00 65.62 226 VAL A O 1
ATOM 1836 N N . LEU A 1 227 ? -18.204 4.517 -12.650 1.00 66.94 227 LEU A N 1
ATOM 1837 C CA . LEU A 1 227 ? -17.983 5.494 -13.722 1.00 66.94 227 LEU A CA 1
ATOM 1838 C C . LEU A 1 227 ? -17.421 6.816 -13.193 1.00 66.94 227 LEU A C 1
ATOM 1840 O O . LEU A 1 227 ? -16.505 7.373 -13.790 1.00 66.94 227 LEU A O 1
ATOM 1844 N N . LEU A 1 228 ? -17.925 7.295 -12.056 1.00 69.75 228 LEU A N 1
ATOM 1845 C CA . LEU A 1 228 ? -17.461 8.519 -11.409 1.00 69.75 228 LEU A CA 1
ATOM 1846 C C . LEU A 1 228 ? -16.052 8.357 -10.818 1.00 69.75 228 LEU A C 1
ATOM 1848 O O . LEU A 1 228 ? -15.234 9.264 -10.926 1.00 69.75 228 LEU A O 1
ATOM 1852 N N . TRP A 1 229 ? -15.725 7.187 -10.267 1.00 60.97 229 TRP A N 1
ATOM 1853 C CA . TRP A 1 229 ? -14.364 6.836 -9.845 1.00 60.97 229 TRP A CA 1
ATOM 1854 C C . TRP A 1 229 ? -13.406 6.614 -11.017 1.00 60.97 229 TRP A C 1
ATOM 1856 O O . TRP A 1 229 ? -12.205 6.835 -10.879 1.00 60.97 229 TRP A O 1
ATOM 1866 N N . CYS A 1 230 ? -13.926 6.191 -12.168 1.00 59.34 230 CYS A N 1
ATOM 1867 C CA . CYS A 1 230 ? -13.174 6.016 -13.405 1.00 59.34 230 CYS A CA 1
ATOM 1868 C C . CYS A 1 230 ? -13.065 7.324 -14.212 1.00 59.34 230 CYS A C 1
ATOM 1870 O O . CYS A 1 230 ? -12.247 7.413 -15.124 1.00 59.34 230 CYS A O 1
ATOM 1872 N N . TRP A 1 231 ? -13.827 8.365 -13.861 1.00 55.12 231 TRP A N 1
ATOM 1873 C CA . TRP A 1 231 ? -13.782 9.688 -14.491 1.00 55.12 231 TRP A CA 1
ATOM 1874 C C . TRP A 1 231 ? -12.380 10.325 -14.513 1.00 55.12 231 TRP A C 1
ATOM 1876 O O . TRP A 1 231 ? -11.972 10.800 -15.577 1.00 55.12 231 TRP A O 1
ATOM 1886 N N . PRO A 1 232 ? -11.578 10.291 -13.425 1.00 57.88 232 PRO A N 1
ATOM 1887 C CA . PRO A 1 232 ? -10.217 10.823 -13.439 1.00 57.88 232 PRO A CA 1
ATOM 1888 C C . PRO A 1 232 ? -9.235 9.958 -14.245 1.00 57.88 232 PRO A C 1
ATOM 1890 O O . PRO A 1 232 ? -8.105 10.372 -14.472 1.00 57.88 232 PRO A O 1
ATOM 1893 N N . LEU A 1 233 ? -9.641 8.747 -14.631 1.00 53.69 233 LEU A N 1
ATOM 1894 C CA . LEU A 1 233 ? -8.892 7.816 -15.478 1.00 53.69 233 LEU A CA 1
ATOM 1895 C C . LEU A 1 233 ? -9.402 7.827 -16.928 1.00 53.69 233 LEU A C 1
ATOM 1897 O O . LEU A 1 233 ? -8.873 7.103 -17.767 1.00 53.69 233 LEU A O 1
ATOM 1901 N N . SER A 1 234 ? -10.434 8.623 -17.222 1.00 54.34 234 SER A N 1
ATOM 1902 C CA . SER A 1 234 ? -11.124 8.588 -18.504 1.00 54.34 234 SER A CA 1
ATOM 1903 C C . SER A 1 234 ? -10.376 9.357 -19.607 1.00 54.34 234 SER A C 1
ATOM 1905 O O . SER A 1 234 ? -9.723 10.371 -19.337 1.00 54.34 234 SER A O 1
ATOM 1907 N N . PRO A 1 235 ? -10.546 8.950 -20.879 1.00 51.59 235 PRO A N 1
ATOM 1908 C CA . PRO A 1 235 ? -10.108 9.710 -22.054 1.00 51.59 235 PRO A CA 1
ATOM 1909 C C . PRO A 1 235 ? -10.648 11.142 -22.138 1.00 51.59 235 PRO A C 1
ATOM 1911 O O . PRO A 1 235 ? -10.114 11.953 -22.888 1.00 51.59 235 PRO A O 1
ATOM 1914 N N . VAL A 1 236 ? -11.666 11.497 -21.351 1.00 49.09 236 VAL A N 1
ATOM 1915 C CA . VAL A 1 236 ? -12.258 12.841 -21.348 1.00 49.09 236 VAL A CA 1
ATOM 1916 C C . VAL A 1 236 ? -11.263 13.895 -20.854 1.00 49.09 236 VAL A C 1
ATOM 1918 O O . VAL A 1 236 ? -11.252 15.005 -21.378 1.00 49.09 236 VAL A O 1
ATOM 1921 N N . GLN A 1 237 ? -10.354 13.544 -19.934 1.00 55.00 237 GLN A N 1
ATOM 1922 C CA . GLN A 1 237 ? -9.290 14.462 -19.504 1.00 55.00 237 GLN A CA 1
ATOM 1923 C C . GLN A 1 237 ? -8.315 14.819 -20.633 1.00 55.00 237 GLN A C 1
ATOM 1925 O O . GLN A 1 237 ? -7.702 15.886 -20.608 1.00 55.00 237 GLN A O 1
ATOM 1930 N N . PHE A 1 238 ? -8.162 13.934 -21.621 1.00 51.06 238 PHE A N 1
ATOM 1931 C CA . PHE A 1 238 ? -7.334 14.193 -22.791 1.00 51.06 238 PHE A CA 1
ATOM 1932 C C . PHE A 1 238 ? -8.008 15.202 -23.718 1.00 51.06 238 PHE A C 1
ATOM 1934 O O . PHE A 1 238 ? -7.354 16.160 -24.100 1.00 51.06 238 PHE A O 1
ATOM 1941 N N . LEU A 1 239 ? -9.315 15.061 -23.974 1.00 51.47 239 LEU A N 1
ATOM 1942 C CA . LEU A 1 239 ? -10.083 16.041 -24.752 1.00 51.47 239 LEU A CA 1
ATOM 1943 C C . LEU A 1 239 ? -10.081 17.424 -24.092 1.00 51.47 239 LEU A C 1
ATOM 1945 O O . LEU A 1 239 ? -9.944 18.431 -24.776 1.00 51.47 239 LEU A O 1
ATOM 1949 N N . THR A 1 240 ? -10.170 17.494 -22.761 1.00 54.22 240 THR A N 1
ATOM 1950 C CA . THR A 1 240 ? -10.085 18.780 -22.055 1.00 54.22 240 THR A CA 1
ATOM 1951 C C . THR A 1 240 ? -8.670 19.356 -22.045 1.00 54.22 240 THR A C 1
ATOM 1953 O O . THR A 1 240 ? -8.522 20.562 -22.181 1.00 54.22 240 THR A O 1
ATOM 1956 N N . ASN A 1 241 ? -7.623 18.530 -21.930 1.00 48.31 241 ASN A N 1
ATOM 1957 C CA . ASN A 1 241 ? -6.238 19.017 -21.976 1.00 48.31 241 ASN A CA 1
ATOM 1958 C C . ASN A 1 241 ? -5.772 19.371 -23.398 1.00 48.31 241 ASN A C 1
ATOM 1960 O O . ASN A 1 241 ? -4.929 20.247 -23.537 1.00 48.31 241 ASN A O 1
ATOM 1964 N N . SER A 1 242 ? -6.315 18.739 -24.443 1.00 49.62 242 SER A N 1
ATOM 1965 C CA . SER A 1 242 ? -6.029 19.072 -25.847 1.00 49.62 242 SER A CA 1
ATOM 1966 C C . SER A 1 242 ? -6.800 20.291 -26.357 1.00 49.62 242 SER A C 1
ATOM 1968 O O . SER A 1 242 ? -6.469 20.811 -27.410 1.00 49.62 242 SER A O 1
ATOM 1970 N N . LEU A 1 243 ? -7.855 20.715 -25.652 1.00 49.56 243 LEU A N 1
ATOM 1971 C CA . LEU A 1 243 ? -8.603 21.945 -25.946 1.00 49.56 243 LEU A CA 1
ATOM 1972 C C . LEU A 1 243 ? -8.065 23.166 -25.178 1.00 49.56 243 LEU A C 1
ATOM 1974 O O . LEU A 1 243 ? -8.469 24.288 -25.464 1.00 49.56 243 LEU A O 1
ATOM 1978 N N . VAL A 1 244 ? -7.194 22.947 -24.186 1.00 51.09 244 VAL A N 1
ATOM 1979 C CA . VAL A 1 244 ? -6.635 23.987 -23.299 1.00 51.09 244 VAL A CA 1
ATOM 1980 C C . VAL A 1 244 ? -5.128 24.219 -23.544 1.00 51.09 244 VAL A C 1
ATOM 1982 O O . VAL A 1 244 ? -4.550 25.123 -22.944 1.00 51.09 244 VAL A O 1
ATOM 1985 N N . GLY A 1 245 ? -4.491 23.449 -24.433 1.00 40.09 245 GLY A N 1
ATOM 1986 C CA . GLY A 1 245 ? -3.111 23.660 -24.900 1.00 40.09 245 GLY A CA 1
ATOM 1987 C C . GLY A 1 245 ? -3.074 24.066 -26.362 1.00 40.09 245 GLY A C 1
ATOM 1988 O O . GLY A 1 245 ? -2.175 24.861 -26.708 1.00 40.09 245 GLY A O 1
#

Radius of gyration: 19.99 Å; Cα contacts (8 Å, |Δi|>4): 182; chains: 1; bounding box: 51×44×62 Å

Foldseek 3Di:
DDPVVVLLVVLLVLLLLLLLLLLLLLLLLVVVLPVLCCVAVNPVCLLVLLVVLVVLLVVVVLVLVVVLLVDQPVVSLVVVLCVLLVVLVVLLVVCVVVPVPPPPPVVVSSVSNSSSSNSVVSSVVVVVVSVVLQVVDPVSVVSVVVSVVSNVNSNVVSNVVNVVCVVVVPVSVSSVSSSVSSVSSVCSCVVRPDDPDPVSPPRDDCPDSVNVVVVCVVDPVNVVVVVVVCVVVDCVVVVVVVVVD

InterPro domains:
  IPR036259 MFS transporter superfamily [G3DSA:1.20.1250.20] (1-195)
  IPR036259 MFS transporter superfamily [SSF103473] (6-232)

Sequence (245 aa):
MSETSTRNLWRTFIASLSFFFLIGSYYVLKPTRKPLLFTYVGKEYLHHFYNISVVVTLFAVIGYNRLVNRFSRKQLLRTLYAIVIGAFLCFALLMNSLGNQPAYDATMTTIYFFFVSLYVLFVTALFWSISHDLHKNQEAKKFYPYIFLGGQLGVIGGSKFTSTFIVGNNYELLLLIAAGGLGLTWLLIELFYIPASADDNAKPTPTGALEDFQLFLKNRYVFLLVLLWCWPLSPVQFLTNSLVG

Solvent-accessible surface area (backbone atoms only — not comparable to full-atom values): 13405 Å² total; per-residue (Å²): 136,62,77,66,57,60,55,51,51,52,52,47,51,52,49,11,52,30,35,15,28,46,40,14,25,50,36,40,53,59,71,52,50,60,60,54,40,43,75,57,68,35,74,84,48,52,61,58,54,52,55,49,43,54,53,52,43,52,53,48,50,56,50,47,55,57,47,59,70,73,38,56,67,69,57,45,51,54,49,52,52,52,51,52,42,50,48,40,50,50,52,42,51,54,50,58,76,60,64,80,50,88,75,55,42,62,66,56,52,48,53,50,48,49,49,58,57,48,45,53,53,52,52,48,53,51,50,52,51,57,51,54,66,39,60,74,38,77,74,43,55,80,48,44,65,63,28,53,50,26,28,53,50,10,44,54,50,16,43,53,54,35,66,65,48,56,78,69,71,48,61,58,60,50,44,52,50,24,38,48,26,45,50,50,27,50,48,52,46,70,77,70,58,79,70,81,57,87,71,67,74,62,68,68,76,86,67,48,78,64,53,55,49,48,52,44,71,70,33,68,67,57,49,48,49,51,51,60,68,40,48,89,74,36,73,64,59,53,60,56,51,67,73,74,109

Nearest PDB structures (foldseek):
  6t1z-assembly1_A  TM=6.852E-01  e=6.463E-02  Lactococcus lactis
  6oop-assembly1_A  TM=6.648E-01  e=6.776E-02  Escherichia coli
  6gv1-assembly1_A  TM=5.840E-01  e=6.463E-02  Escherichia coli K-12
  8wll-assembly1_A  TM=4.472E-01  e=1.661E-01  Homo sapiens
  8i4v-assembly1_B  TM=1.443E-01  e=7.879E-01  Saccharomyces cerevisiae S288C